Protein AF-A0A5C7G3J4-F1 (afdb_monomer_lite)

Secondary structure (DSSP, 8-state):
-HHHHT--GGGTTHHHHHHHHHHTTTS-HHHHHHHHHHHHIIIIIHHHHHHHHHHHHHHHHGGG-TTSSSTTTTHHHHHHHHHHHHHHHHHHHHHHHHHHHHS---TTS-TTSTTTS-HHHHHHHHHHHHHHHHHHHHHHHHHHTTBHHHHHHHHHHHHHHHHHHHHTT--HHHHHHHHHHHHHHGGGGGG--B---TTTSPPPHHHHHHHHHHHHHHHHHHHHHHHTS-------

Foldseek 3Di:
DVLVVVPPVPSPPVVLVVQCVVCVVPDDPVVSVVVVVVCCCVVPVVVLLVVLCVVLVVVVVCVVVVDDDDCPPPVVVSLLCNLLSLLVLLLVLLLVLLLVLLADPPPPDPPPPPVPDDPVQLVVLSVLSNVLSLQSLLLSVVSNVLALVSLVSSLVSLVSNLVSCCSNPCVVVSNVSSVSSSVSSVSCSVSRPDHDDSPVDDDDPVSVVVSCVSNVVSVVSSCVNVVPPPPPPDDD

Radius of gyration: 20.74 Å; chains: 1; bounding box: 48×45×58 Å

pLDDT: mean 71.91, std 14.23, range [41.34, 93.5]

Organism: NCBI:txid2603288

Structure (mmCIF, N/CA/C/O backbone):
data_AF-A0A5C7G3J4-F1
#
_entry.id   AF-A0A5C7G3J4-F1
#
loop_
_atom_site.group_PDB
_atom_site.id
_atom_site.type_symbol
_atom_site.label_atom_id
_atom_site.label_alt_id
_atom_site.label_comp_id
_atom_site.label_asym_id
_atom_site.label_entity_id
_atom_site.label_seq_id
_atom_site.pdbx_PDB_ins_code
_atom_site.Cartn_x
_atom_site.Cartn_y
_atom_site.Cartn_z
_atom_site.occupancy
_atom_site.B_iso_or_equiv
_atom_site.auth_seq_id
_atom_site.auth_comp_id
_atom_site.auth_asym_id
_atom_site.auth_atom_id
_atom_site.pdbx_PDB_model_num
ATOM 1 N N . MET A 1 1 ? 10.540 -29.511 2.631 1.00 48.31 1 MET A N 1
ATOM 2 C CA . MET A 1 1 ? 10.970 -30.035 3.951 1.00 48.31 1 MET A CA 1
ATOM 3 C C . MET A 1 1 ? 12.124 -29.236 4.564 1.00 48.31 1 MET A C 1
ATOM 5 O O . MET A 1 1 ? 12.037 -28.925 5.742 1.00 48.31 1 MET A O 1
ATOM 9 N N . VAL A 1 2 ? 13.136 -28.798 3.798 1.00 55.59 2 VAL A N 1
ATOM 10 C CA . VAL A 1 2 ? 14.273 -27.999 4.323 1.00 55.59 2 VAL A CA 1
ATOM 11 C C . VAL A 1 2 ? 13.852 -26.669 4.982 1.00 55.59 2 VAL A C 1
ATOM 13 O O . VAL A 1 2 ? 14.356 -26.329 6.045 1.00 55.59 2 VAL A O 1
ATOM 16 N N . ALA A 1 3 ? 12.860 -25.959 4.430 1.00 51.38 3 ALA A N 1
ATOM 17 C CA . ALA A 1 3 ? 12.348 -24.707 5.011 1.00 51.38 3 ALA A CA 1
ATOM 18 C C . ALA A 1 3 ? 11.589 -24.875 6.349 1.00 51.38 3 ALA A C 1
ATOM 20 O O . ALA A 1 3 ? 11.463 -23.914 7.098 1.00 51.38 3 ALA A O 1
ATOM 21 N N . LEU A 1 4 ? 11.084 -26.078 6.657 1.00 56.38 4 LEU A N 1
ATOM 22 C CA . LEU A 1 4 ? 10.440 -26.379 7.946 1.00 56.38 4 LEU A CA 1
ATOM 23 C C . LEU A 1 4 ? 11.480 -26.717 9.022 1.00 56.38 4 LEU A C 1
ATOM 25 O O . LEU A 1 4 ? 11.274 -26.418 10.193 1.00 56.38 4 LEU A O 1
ATOM 29 N N . LEU A 1 5 ? 12.612 -27.302 8.618 1.00 60.19 5 LEU A N 1
ATOM 30 C CA . LEU A 1 5 ? 13.722 -27.634 9.513 1.00 60.19 5 LEU A CA 1
ATOM 31 C C . LEU A 1 5 ? 14.496 -26.388 9.966 1.00 60.19 5 LEU A C 1
ATOM 33 O O . LEU A 1 5 ? 14.950 -26.340 11.106 1.00 60.19 5 LEU A O 1
ATOM 37 N N . SER A 1 6 ? 14.600 -25.354 9.122 1.00 55.50 6 SER A N 1
ATOM 38 C CA . SER A 1 6 ? 15.366 -24.139 9.434 1.00 55.50 6 SER A CA 1
ATOM 39 C C . SER A 1 6 ? 14.681 -23.170 10.408 1.00 55.50 6 SER A C 1
ATOM 41 O O . SER A 1 6 ? 15.302 -22.183 10.790 1.00 55.50 6 SER A O 1
ATOM 43 N N . HIS A 1 7 ? 13.424 -23.417 10.808 1.00 49.97 7 HIS A N 1
ATOM 44 C CA . HIS A 1 7 ? 12.634 -22.555 11.709 1.00 49.97 7 HIS A CA 1
ATOM 45 C C . HIS A 1 7 ? 12.566 -21.069 11.303 1.00 49.97 7 HIS A C 1
ATOM 47 O O . HIS A 1 7 ? 12.153 -20.220 12.093 1.00 49.97 7 HIS A O 1
ATOM 53 N N . VAL A 1 8 ? 12.915 -20.735 10.058 1.00 53.22 8 VAL A N 1
ATOM 54 C CA . VAL A 1 8 ? 12.798 -19.368 9.555 1.00 53.22 8 VAL A CA 1
ATOM 55 C C . VAL A 1 8 ? 11.311 -19.091 9.319 1.00 53.22 8 VAL A C 1
ATOM 57 O O . VAL A 1 8 ? 10.694 -19.778 8.495 1.00 53.22 8 VAL A O 1
ATOM 60 N N . PRO A 1 9 ? 10.699 -18.119 10.021 1.00 45.59 9 PRO A N 1
ATOM 61 C CA . PRO A 1 9 ? 9.274 -17.848 9.888 1.00 45.59 9 PRO A CA 1
ATOM 62 C C . PRO A 1 9 ? 8.937 -17.512 8.428 1.00 45.59 9 PRO A C 1
ATOM 64 O O . PRO A 1 9 ? 9.489 -16.585 7.837 1.00 45.59 9 PRO A O 1
ATOM 67 N N . GLY A 1 10 ? 8.052 -18.317 7.830 1.00 56.50 10 GLY A N 1
ATOM 68 C CA . GLY A 1 10 ? 7.608 -18.176 6.439 1.00 56.50 10 GLY A CA 1
ATOM 69 C C . GLY A 1 10 ? 8.522 -18.795 5.375 1.00 56.50 10 GLY A C 1
ATOM 70 O O . GLY A 1 10 ? 8.235 -18.626 4.194 1.00 56.50 10 GLY A O 1
ATOM 71 N N . GLY A 1 11 ? 9.604 -19.492 5.749 1.00 57.50 11 GLY A N 1
ATOM 72 C CA . GLY A 1 11 ? 10.547 -20.089 4.789 1.00 57.50 11 GLY A CA 1
ATOM 73 C C . GLY A 1 11 ? 11.315 -19.064 3.941 1.00 57.50 11 GLY A C 1
ATOM 74 O O . GLY A 1 11 ? 11.916 -19.433 2.928 1.00 57.50 11 GLY A O 1
ATOM 75 N N . LEU A 1 12 ? 11.280 -17.789 4.351 1.00 55.47 12 LEU A N 1
ATOM 76 C CA . LEU A 1 12 ? 11.890 -16.657 3.657 1.00 55.47 12 LEU A CA 1
ATOM 77 C C . LEU A 1 12 ? 13.391 -16.905 3.466 1.00 55.47 12 LEU A C 1
ATOM 79 O O . LEU A 1 12 ? 14.094 -17.270 4.407 1.00 55.47 12 LEU A O 1
ATOM 83 N N . GLY A 1 13 ? 13.881 -16.748 2.238 1.00 63.38 13 GLY A N 1
ATOM 84 C CA . GLY A 1 13 ? 15.292 -16.941 1.902 1.00 63.38 13 GLY A CA 1
ATOM 85 C C . GLY A 1 13 ? 15.688 -18.394 1.638 1.00 63.38 13 GLY A C 1
ATOM 86 O O . GLY A 1 13 ? 16.313 -18.655 0.617 1.00 63.38 13 GLY A O 1
ATOM 87 N N . VAL A 1 14 ? 15.299 -19.362 2.475 1.00 72.94 14 VAL A N 1
ATOM 88 C CA . VAL A 1 14 ? 15.675 -20.778 2.253 1.00 72.94 14 VAL A CA 1
ATOM 89 C C . VAL A 1 14 ? 14.924 -21.375 1.065 1.00 72.94 14 VAL A C 1
ATOM 91 O O . VAL A 1 14 ? 15.537 -21.997 0.201 1.00 72.94 14 VAL A O 1
ATOM 94 N N . PHE A 1 15 ? 13.607 -21.168 0.992 1.00 77.00 15 PHE A N 1
ATOM 95 C CA . PHE A 1 15 ? 12.819 -21.630 -0.151 1.00 77.00 15 PHE A CA 1
ATOM 96 C C . PHE A 1 15 ? 13.257 -20.930 -1.442 1.00 77.00 15 PHE A C 1
ATOM 98 O O . PHE A 1 15 ? 13.549 -21.599 -2.430 1.00 77.00 15 PHE A O 1
ATOM 105 N N . ASP A 1 16 ? 13.369 -19.599 -1.398 1.00 78.44 16 ASP A N 1
ATOM 106 C CA . ASP A 1 16 ? 13.722 -18.786 -2.566 1.00 78.44 16 ASP A CA 1
ATOM 107 C C . ASP A 1 16 ? 15.098 -19.171 -3.119 1.00 78.44 16 ASP A C 1
ATOM 109 O O . ASP A 1 16 ? 15.247 -19.330 -4.325 1.00 78.44 16 ASP A O 1
ATOM 113 N N . SER A 1 17 ? 16.087 -19.388 -2.243 1.00 77.38 17 SER A N 1
ATOM 114 C CA . SER A 1 17 ? 17.446 -19.754 -2.659 1.00 77.38 17 SER A CA 1
ATOM 115 C C . SER A 1 17 ? 17.507 -21.151 -3.264 1.00 77.38 17 SER A C 1
ATOM 117 O O . SER A 1 17 ? 18.200 -21.346 -4.255 1.00 77.38 17 SER A O 1
ATOM 119 N N . ILE A 1 18 ? 16.775 -22.123 -2.706 1.00 82.94 18 ILE A N 1
ATOM 120 C CA . ILE A 1 18 ? 16.738 -23.492 -3.243 1.00 82.94 18 ILE A CA 1
ATOM 121 C C . ILE A 1 18 ? 16.065 -23.504 -4.614 1.00 82.94 18 ILE A C 1
ATOM 123 O O . ILE A 1 18 ? 16.596 -24.096 -5.549 1.00 82.94 18 ILE A O 1
ATOM 127 N N . VAL A 1 19 ? 14.918 -22.835 -4.751 1.00 81.44 19 VAL A N 1
ATOM 128 C CA . VAL A 1 19 ? 14.224 -22.731 -6.039 1.00 81.44 19 VAL A CA 1
ATOM 129 C C . VAL A 1 19 ? 15.099 -21.988 -7.045 1.00 81.44 19 VAL A C 1
ATOM 131 O O . VAL A 1 19 ? 15.243 -22.455 -8.170 1.00 81.44 19 VAL A O 1
ATOM 134 N N . ALA A 1 20 ? 15.755 -20.897 -6.643 1.00 84.25 20 ALA A N 1
ATOM 135 C CA . ALA A 1 20 ? 16.670 -20.177 -7.517 1.00 84.25 20 ALA A CA 1
ATOM 136 C C . ALA A 1 20 ? 17.856 -21.042 -7.961 1.00 84.25 20 ALA A C 1
ATOM 138 O O . ALA A 1 20 ? 18.158 -21.066 -9.145 1.00 84.25 20 ALA A O 1
ATOM 139 N N . LEU A 1 21 ? 18.479 -21.803 -7.058 1.00 85.56 21 LEU A N 1
ATOM 140 C CA . LEU A 1 21 ? 19.573 -22.727 -7.383 1.00 85.56 21 LEU A CA 1
ATOM 141 C C . LEU A 1 21 ? 19.141 -23.848 -8.333 1.00 85.56 21 LEU A C 1
ATOM 143 O O . LEU A 1 21 ? 19.880 -24.189 -9.251 1.00 85.56 21 LEU A O 1
ATOM 147 N N . LEU A 1 22 ? 17.950 -24.415 -8.129 1.00 86.75 22 LEU A N 1
ATOM 148 C CA . LEU A 1 22 ? 17.429 -25.499 -8.966 1.00 86.75 22 LEU A CA 1
ATOM 149 C C . LEU A 1 22 ? 17.020 -25.019 -10.362 1.00 86.75 22 LEU A C 1
ATOM 151 O O . LEU A 1 22 ? 17.160 -25.767 -11.328 1.00 86.75 22 LEU A O 1
ATOM 155 N N . LEU A 1 23 ? 16.506 -23.791 -10.469 1.00 85.75 23 LEU A N 1
ATOM 156 C CA . LEU A 1 23 ? 16.042 -23.210 -11.730 1.00 85.75 23 LEU A CA 1
ATOM 157 C C . LEU A 1 23 ? 17.134 -22.416 -12.461 1.00 85.75 23 LEU A C 1
ATOM 159 O O . LEU A 1 23 ? 17.000 -22.212 -13.664 1.00 85.75 23 LEU A O 1
ATOM 163 N N . ALA A 1 24 ? 18.220 -22.024 -11.787 1.00 86.38 24 ALA A N 1
ATOM 164 C CA . ALA A 1 24 ? 19.352 -21.300 -12.375 1.00 86.38 24 ALA A CA 1
ATOM 165 C C . ALA A 1 24 ? 19.942 -21.934 -13.652 1.00 86.38 24 ALA A C 1
ATOM 167 O O . ALA A 1 24 ? 20.346 -21.174 -14.530 1.00 86.38 24 ALA A O 1
ATOM 168 N N . PRO A 1 25 ? 19.985 -23.275 -13.822 1.00 89.06 25 PRO A N 1
ATOM 169 C CA . PRO A 1 25 ? 20.460 -23.881 -15.068 1.00 89.06 25 PRO A CA 1
ATOM 170 C C . PRO A 1 25 ? 19.505 -23.694 -16.257 1.00 89.06 25 PRO A C 1
ATOM 172 O O . PRO A 1 25 ? 19.925 -23.829 -17.402 1.00 89.06 25 PRO A O 1
ATOM 175 N N . TRP A 1 26 ? 18.223 -23.429 -15.997 1.00 87.00 26 TRP A N 1
ATOM 176 C CA . TRP A 1 26 ? 17.147 -23.477 -16.994 1.00 87.00 26 TRP A CA 1
ATOM 177 C C . TRP A 1 26 ? 16.571 -22.097 -17.313 1.00 87.00 26 TRP A C 1
ATOM 179 O O . TRP A 1 26 ? 16.027 -21.885 -18.394 1.00 87.00 26 TRP A O 1
ATOM 189 N N . LEU A 1 27 ? 16.651 -21.169 -16.361 1.00 86.56 27 LEU A N 1
ATOM 190 C CA . LEU A 1 27 ? 15.992 -19.871 -16.409 1.00 86.56 27 LEU A CA 1
ATOM 191 C C . LEU A 1 27 ? 16.970 -18.766 -16.025 1.00 86.56 27 LEU A C 1
ATOM 193 O O . LEU A 1 27 ? 17.850 -18.935 -15.181 1.00 86.56 27 LEU A O 1
ATOM 197 N N . ARG A 1 28 ? 16.776 -17.592 -16.625 1.00 86.50 28 ARG A N 1
ATOM 198 C CA . ARG A 1 28 ? 17.538 -16.395 -16.267 1.00 86.50 28 ARG A CA 1
ATOM 199 C C . ARG A 1 28 ? 17.096 -15.866 -14.899 1.00 86.50 28 ARG A C 1
ATOM 201 O O . ARG A 1 28 ? 15.943 -16.036 -14.501 1.00 86.50 28 ARG A O 1
ATOM 208 N N . ALA A 1 29 ? 17.996 -15.178 -14.194 1.00 78.06 29 ALA A N 1
ATOM 209 C CA . ALA A 1 29 ? 17.744 -14.676 -12.840 1.00 78.06 29 ALA A CA 1
ATOM 210 C C . ALA A 1 29 ? 16.497 -13.774 -12.741 1.00 78.06 29 ALA A C 1
ATOM 212 O O . ALA A 1 29 ? 15.742 -13.874 -11.776 1.00 78.06 29 ALA A O 1
ATOM 213 N N . ASP A 1 30 ? 16.234 -12.949 -13.757 1.00 73.19 30 ASP A N 1
ATOM 214 C CA . ASP A 1 30 ? 15.043 -12.100 -13.848 1.00 73.19 30 ASP A CA 1
ATOM 215 C C . ASP A 1 30 ? 13.740 -12.916 -13.876 1.00 73.19 30 ASP A C 1
ATOM 217 O O . ASP A 1 30 ? 12.786 -12.599 -13.162 1.00 73.19 30 ASP A O 1
ATOM 221 N N . GLN A 1 31 ? 13.722 -14.021 -14.625 1.00 78.75 31 GLN A N 1
ATOM 222 C CA . GLN A 1 31 ? 12.561 -14.907 -14.744 1.00 78.75 31 GLN A CA 1
ATOM 223 C C . GLN A 1 31 ? 12.299 -15.678 -13.446 1.00 78.75 31 GLN A C 1
ATOM 225 O O . GLN A 1 31 ? 11.149 -15.853 -13.045 1.00 78.75 31 GLN A O 1
ATOM 230 N N . ILE A 1 32 ? 13.363 -16.096 -12.760 1.00 81.31 32 ILE A N 1
ATOM 231 C CA . ILE A 1 32 ? 13.278 -16.792 -11.471 1.00 81.31 32 ILE A CA 1
ATOM 232 C C . ILE A 1 32 ? 12.694 -15.864 -10.401 1.00 81.31 32 ILE A C 1
ATOM 234 O O . ILE A 1 32 ? 11.774 -16.256 -9.681 1.00 81.31 32 ILE A O 1
ATOM 238 N N . VAL A 1 33 ? 13.186 -14.623 -10.311 1.00 75.50 33 VAL A N 1
ATOM 239 C CA . VAL A 1 33 ? 12.674 -13.630 -9.353 1.00 75.50 33 VAL A CA 1
ATOM 240 C C . VAL A 1 33 ? 11.206 -13.311 -9.637 1.00 75.50 33 VAL A C 1
ATOM 242 O O . VAL A 1 33 ? 10.394 -13.316 -8.710 1.00 75.50 33 VAL A O 1
ATOM 245 N N . ALA A 1 34 ? 10.836 -13.107 -10.905 1.00 74.00 34 ALA A N 1
ATOM 246 C CA . ALA A 1 34 ? 9.448 -12.867 -11.294 1.00 74.00 34 ALA A CA 1
ATOM 247 C C . ALA A 1 34 ? 8.527 -14.044 -10.922 1.00 74.00 34 ALA A C 1
ATOM 249 O O . ALA A 1 34 ? 7.458 -13.834 -10.347 1.00 74.00 34 ALA A O 1
ATOM 250 N N . ALA A 1 35 ? 8.954 -15.285 -11.177 1.00 78.38 35 ALA A N 1
ATOM 251 C CA . ALA A 1 35 ? 8.192 -16.483 -10.832 1.00 78.38 35 ALA A CA 1
ATOM 252 C C . ALA A 1 35 ? 8.011 -16.649 -9.313 1.00 78.38 35 ALA A C 1
ATOM 254 O O . ALA A 1 35 ? 6.915 -16.970 -8.852 1.00 78.38 35 ALA A O 1
ATOM 255 N N . LEU A 1 36 ? 9.055 -16.382 -8.521 1.00 78.56 36 LEU A N 1
ATOM 256 C CA . LEU A 1 36 ? 8.989 -16.428 -7.057 1.00 78.56 36 LEU A CA 1
ATOM 257 C C . LEU A 1 36 ? 8.057 -15.353 -6.482 1.00 78.56 36 LEU A C 1
ATOM 259 O O . LEU A 1 36 ? 7.305 -15.624 -5.542 1.00 78.56 36 LEU A O 1
ATOM 263 N N . LEU A 1 37 ? 8.073 -14.145 -7.051 1.00 75.00 37 LEU A N 1
ATOM 264 C CA . LEU A 1 37 ? 7.144 -13.078 -6.677 1.00 75.00 37 LEU A CA 1
ATOM 265 C C . LEU A 1 37 ? 5.699 -13.447 -7.026 1.00 75.00 37 LEU A C 1
ATOM 267 O O . LEU A 1 37 ? 4.820 -13.323 -6.173 1.00 75.00 37 LEU A O 1
ATOM 271 N N . LEU A 1 38 ? 5.455 -13.968 -8.230 1.00 78.38 38 LEU A N 1
ATOM 272 C CA . LEU A 1 38 ? 4.126 -14.411 -8.650 1.00 78.38 38 LEU A CA 1
ATOM 273 C C . LEU A 1 38 ? 3.601 -15.538 -7.754 1.00 78.38 38 LEU A C 1
ATOM 275 O O . LEU A 1 38 ? 2.464 -15.482 -7.288 1.00 78.38 38 LEU A O 1
ATOM 279 N N . TYR A 1 39 ? 4.449 -16.520 -7.439 1.00 78.12 39 TYR A N 1
ATOM 280 C CA . TYR A 1 39 ? 4.130 -17.577 -6.482 1.00 78.12 39 TYR A CA 1
ATOM 281 C C . TYR A 1 39 ? 3.684 -16.995 -5.134 1.00 78.12 39 TYR A C 1
ATOM 283 O O . TYR A 1 39 ? 2.668 -17.419 -4.586 1.00 78.12 39 TYR A O 1
ATOM 291 N N . ARG A 1 40 ? 4.380 -15.972 -4.620 1.00 75.19 40 ARG A N 1
ATOM 292 C CA . ARG A 1 40 ? 4.022 -15.310 -3.354 1.00 75.19 40 ARG A CA 1
ATOM 293 C C . ARG A 1 40 ? 2.694 -14.572 -3.430 1.00 75.19 40 ARG A C 1
ATOM 295 O O . ARG A 1 40 ? 1.910 -14.635 -2.483 1.00 75.19 40 ARG A O 1
ATOM 302 N N . ILE A 1 41 ? 2.418 -13.906 -4.546 1.00 74.44 41 ILE A N 1
ATOM 303 C CA . ILE A 1 41 ? 1.131 -13.245 -4.761 1.00 74.44 41 ILE A CA 1
ATOM 304 C C . ILE A 1 41 ? 0.004 -14.281 -4.700 1.00 74.44 41 ILE A C 1
ATOM 306 O O . ILE A 1 41 ? -0.939 -14.126 -3.924 1.00 74.44 41 ILE A O 1
ATOM 310 N N . VAL A 1 42 ? 0.146 -15.380 -5.441 1.00 75.88 42 VAL A N 1
ATOM 311 C CA . VAL A 1 42 ? -0.902 -16.398 -5.562 1.00 75.88 42 VAL A CA 1
ATOM 312 C C . VAL A 1 42 ? -1.088 -17.206 -4.278 1.00 75.88 42 VAL A C 1
ATOM 314 O O . VAL A 1 42 ? -2.222 -17.440 -3.874 1.00 75.88 42 VAL A O 1
ATOM 317 N N . TYR A 1 43 ? -0.009 -17.616 -3.610 1.00 71.44 43 TYR A N 1
ATOM 318 C CA . TYR A 1 43 ? -0.091 -18.512 -2.450 1.00 71.44 43 TYR A CA 1
ATOM 319 C C . TYR A 1 43 ? -0.173 -17.801 -1.098 1.00 71.44 43 TYR A C 1
ATOM 321 O O . TYR A 1 43 ? -0.645 -18.402 -0.136 1.00 71.44 43 TYR A O 1
ATOM 329 N N . TYR A 1 44 ? 0.264 -16.543 -0.994 1.00 66.50 44 TYR A N 1
ATOM 330 C CA . TYR A 1 44 ? 0.248 -15.812 0.276 1.00 66.50 44 TYR A CA 1
ATOM 331 C C . TYR A 1 44 ? -0.703 -14.619 0.236 1.00 66.50 44 TYR A C 1
ATOM 333 O O . TYR A 1 44 ? -1.546 -14.504 1.123 1.00 66.50 44 TYR A O 1
ATOM 341 N N . LEU A 1 45 ? -0.623 -13.745 -0.776 1.00 70.19 45 LEU A N 1
ATOM 342 C CA . LEU A 1 45 ? -1.473 -12.546 -0.812 1.00 70.19 45 LEU A CA 1
ATOM 343 C C . LEU A 1 45 ? -2.941 -12.861 -1.117 1.00 70.19 45 LEU A C 1
ATOM 345 O O . LEU A 1 45 ? -3.817 -12.319 -0.439 1.00 70.19 45 LEU A O 1
ATOM 349 N N . ILE A 1 46 ? -3.235 -13.727 -2.093 1.00 73.50 46 ILE A N 1
ATOM 350 C CA . ILE A 1 46 ? -4.628 -14.067 -2.434 1.00 73.50 46 ILE A CA 1
ATOM 351 C C . ILE A 1 46 ? -5.343 -14.747 -1.250 1.00 73.50 46 ILE A C 1
ATOM 353 O O . ILE A 1 46 ? -6.395 -14.255 -0.841 1.00 73.50 46 ILE A O 1
ATOM 357 N N . PRO A 1 47 ? -4.800 -15.800 -0.606 1.00 71.56 47 PRO A N 1
ATOM 358 C CA . PRO A 1 47 ? -5.485 -16.432 0.519 1.00 71.56 47 PRO A CA 1
ATOM 359 C C . PRO A 1 47 ? -5.614 -15.500 1.726 1.00 71.56 47 PRO A C 1
ATOM 361 O O . PRO A 1 47 ? -6.645 -15.502 2.396 1.00 71.56 47 PRO A O 1
ATOM 364 N N . LEU A 1 48 ? -4.605 -14.659 1.985 1.00 70.75 48 LEU A N 1
ATOM 365 C CA . LEU A 1 48 ? -4.645 -13.691 3.082 1.00 70.75 48 LEU A CA 1
ATOM 366 C C . LEU A 1 48 ? -5.703 -12.603 2.848 1.00 70.75 48 LEU A C 1
ATOM 368 O O . LEU A 1 48 ? -6.420 -12.234 3.778 1.00 70.75 48 LEU A O 1
ATOM 372 N N . SER A 1 49 ? -5.824 -12.100 1.618 1.00 70.00 49 SER A N 1
ATOM 373 C CA . SER A 1 49 ? -6.859 -11.126 1.258 1.00 70.00 49 SER A CA 1
ATOM 374 C C . SER A 1 49 ? -8.259 -11.742 1.320 1.00 70.00 49 SER A C 1
ATOM 376 O O . SER A 1 49 ? -9.156 -11.130 1.898 1.00 70.00 49 SER A O 1
ATOM 378 N N . LEU A 1 50 ? -8.436 -12.982 0.849 1.00 75.25 50 LEU A N 1
ATOM 379 C CA . LEU A 1 50 ? -9.696 -13.719 0.976 1.00 75.25 50 LEU A CA 1
ATOM 380 C C . LEU A 1 50 ? -10.089 -13.929 2.446 1.00 75.25 50 LEU A C 1
ATOM 382 O O . LEU A 1 50 ? -11.219 -13.636 2.833 1.00 75.25 50 LEU A O 1
ATOM 386 N N . ALA A 1 51 ? -9.151 -14.378 3.283 1.00 74.56 51 ALA A N 1
ATOM 387 C CA . ALA A 1 51 ? -9.383 -14.563 4.712 1.00 74.56 51 ALA A CA 1
ATOM 388 C C . ALA A 1 51 ? -9.796 -13.252 5.397 1.00 74.56 51 ALA A C 1
ATOM 390 O O . ALA A 1 51 ? -10.684 -13.250 6.247 1.00 74.56 51 ALA A O 1
ATOM 391 N N . LEU A 1 52 ? -9.196 -12.126 5.001 1.00 66.62 52 LEU A N 1
ATOM 392 C CA . LEU A 1 52 ? -9.543 -10.811 5.530 1.00 66.62 52 LEU A CA 1
ATOM 393 C C . LEU A 1 52 ? -10.942 -10.356 5.093 1.00 66.62 52 LEU A C 1
ATOM 395 O O . LEU A 1 52 ? -11.697 -9.842 5.918 1.00 66.62 52 LEU A O 1
ATOM 399 N N . LEU A 1 53 ? -11.300 -10.565 3.824 1.00 72.19 53 LEU A N 1
ATOM 400 C CA . LEU A 1 53 ? -12.642 -10.272 3.313 1.00 72.19 53 LEU A CA 1
ATOM 401 C C . LEU A 1 53 ? -13.700 -11.072 4.064 1.00 72.19 53 LEU A C 1
ATOM 403 O O . LEU A 1 53 ? -14.711 -10.509 4.479 1.00 72.19 53 LEU A O 1
ATOM 407 N N . LEU A 1 54 ? -13.448 -12.366 4.276 1.00 75.69 54 LEU A N 1
ATOM 408 C CA . LEU A 1 54 ? -14.336 -13.232 5.042 1.00 75.69 54 LEU A CA 1
ATOM 409 C C . LEU A 1 54 ? -14.428 -12.775 6.498 1.00 75.69 54 LEU A C 1
ATOM 411 O O . LEU A 1 54 ? -15.533 -12.658 7.006 1.00 75.69 54 LEU A O 1
ATOM 415 N N . LEU A 1 55 ? -13.308 -12.441 7.146 1.00 68.00 55 LEU A N 1
ATOM 416 C CA . LEU A 1 55 ? -13.285 -11.985 8.539 1.00 68.00 55 LEU A CA 1
ATOM 417 C C . LEU A 1 55 ? -14.071 -10.680 8.740 1.00 68.00 55 LEU A C 1
ATOM 419 O O . LEU A 1 55 ? -14.866 -10.557 9.668 1.00 68.00 55 LEU A O 1
ATOM 423 N N . VAL A 1 56 ? -13.868 -9.698 7.862 1.00 66.31 56 VAL A N 1
ATOM 424 C CA . VAL A 1 56 ? -14.577 -8.412 7.929 1.00 66.31 56 VAL A CA 1
ATOM 425 C C . VAL A 1 56 ? -16.045 -8.565 7.511 1.00 66.31 56 VAL A C 1
ATOM 427 O O . VAL A 1 56 ? -16.934 -7.950 8.107 1.00 66.31 56 VAL A O 1
ATOM 430 N N . GLY A 1 57 ? -16.326 -9.413 6.520 1.00 70.69 57 GLY A N 1
ATOM 431 C CA . GLY A 1 57 ? -17.682 -9.793 6.121 1.00 70.69 57 GLY A CA 1
ATOM 432 C C . GLY A 1 57 ? -18.448 -10.489 7.249 1.00 70.69 57 GLY A C 1
ATOM 433 O O . GLY A 1 57 ? -19.615 -10.189 7.497 1.00 70.69 57 GLY A O 1
ATOM 434 N N . ASP A 1 58 ? -17.772 -11.356 7.993 1.00 67.50 58 ASP A N 1
ATOM 435 C CA . ASP A 1 58 ? -18.320 -12.042 9.155 1.00 67.50 58 ASP A CA 1
ATOM 436 C C . ASP A 1 58 ? -18.635 -11.056 10.284 1.00 67.50 58 ASP A C 1
ATOM 438 O O . ASP A 1 58 ? -19.752 -11.034 10.806 1.00 67.50 58 ASP A O 1
ATOM 442 N N . GLU A 1 59 ? -17.703 -10.144 10.580 1.00 63.09 59 GLU A N 1
ATOM 443 C CA . GLU A 1 59 ? -17.887 -9.118 11.606 1.00 63.09 59 GLU A CA 1
ATOM 444 C C . GLU A 1 59 ? -19.022 -8.138 11.259 1.00 63.09 59 GLU A C 1
ATOM 446 O O . GLU A 1 59 ? -19.678 -7.591 12.147 1.00 63.09 59 GLU A O 1
ATOM 451 N N . THR A 1 60 ? -19.291 -7.909 9.972 1.00 63.50 60 THR A N 1
ATOM 452 C CA . THR A 1 60 ? -20.399 -7.049 9.526 1.00 63.50 60 THR A CA 1
ATOM 453 C C . THR A 1 60 ? -21.750 -7.762 9.545 1.00 63.50 60 THR A C 1
ATOM 455 O O . THR A 1 60 ? -22.734 -7.142 9.950 1.00 63.50 60 THR A O 1
ATOM 458 N N . ARG A 1 61 ? -21.807 -9.057 9.201 1.00 59.41 61 ARG A N 1
ATOM 459 C CA . ARG A 1 61 ? -23.033 -9.878 9.257 1.00 59.41 61 ARG A CA 1
ATOM 460 C C . ARG A 1 61 ? -23.461 -10.213 10.689 1.00 59.41 61 ARG A C 1
ATOM 462 O O . ARG A 1 61 ? -24.641 -10.102 11.016 1.00 59.41 61 ARG A O 1
ATOM 469 N N . HIS A 1 62 ? -22.517 -10.519 11.579 1.00 53.59 62 HIS A N 1
ATOM 470 C CA . HIS A 1 62 ? -22.800 -10.881 12.975 1.00 53.59 62 HIS A CA 1
ATOM 471 C C . HIS A 1 62 ? -23.180 -9.690 13.877 1.00 53.59 62 HIS A C 1
ATOM 473 O O . HIS A 1 62 ? -23.586 -9.876 15.024 1.00 53.59 62 HIS A O 1
ATOM 479 N N . ARG A 1 63 ? -23.129 -8.450 13.367 1.00 56.69 63 ARG A N 1
ATOM 480 C CA . ARG A 1 63 ? -23.539 -7.237 14.105 1.00 56.69 63 ARG A CA 1
ATOM 481 C C . ARG A 1 63 ? -25.053 -7.107 14.312 1.00 56.69 63 ARG A C 1
ATOM 483 O O . ARG A 1 63 ? -25.454 -6.390 15.227 1.00 56.69 63 ARG A O 1
ATOM 490 N N . GLY A 1 64 ? -25.883 -7.795 13.522 1.00 51.50 64 GLY A N 1
ATOM 491 C CA . GLY A 1 64 ? -27.344 -7.801 13.698 1.00 51.50 64 GLY A CA 1
ATOM 492 C C . GLY A 1 64 ? -27.823 -8.599 14.920 1.00 51.50 64 GLY A C 1
ATOM 493 O O . GLY A 1 64 ? -28.877 -8.306 15.475 1.00 51.50 64 GLY A O 1
ATOM 494 N N . ALA A 1 65 ? -27.024 -9.558 15.397 1.00 51.12 65 ALA A N 1
ATOM 495 C CA . ALA A 1 65 ? -27.364 -10.458 16.499 1.00 51.12 65 ALA A CA 1
ATOM 496 C C . ALA A 1 65 ? -26.517 -10.152 17.744 1.00 51.12 65 ALA A C 1
ATOM 498 O O . ALA A 1 65 ? -25.764 -10.990 18.231 1.00 51.12 65 ALA A O 1
ATOM 499 N N . ARG A 1 66 ? -26.627 -8.927 18.267 1.00 49.38 66 ARG A N 1
ATOM 500 C CA . ARG A 1 66 ? -25.784 -8.364 19.339 1.00 49.38 66 ARG A CA 1
ATOM 501 C C . ARG A 1 66 ? -25.674 -9.185 20.643 1.00 49.38 66 ARG A C 1
ATOM 503 O O . ARG A 1 66 ? -24.981 -8.720 21.538 1.00 49.38 66 ARG A O 1
ATOM 510 N N . LEU A 1 67 ? -26.354 -10.324 20.838 1.00 51.03 67 LEU A N 1
ATOM 511 C CA . LEU A 1 67 ? -26.710 -10.707 22.209 1.00 51.03 67 LEU A CA 1
ATOM 512 C C . LEU A 1 67 ? -26.835 -12.165 22.654 1.00 51.03 67 LEU A C 1
ATOM 514 O O . LEU A 1 67 ? -27.104 -12.321 23.840 1.00 51.03 67 LEU A O 1
ATOM 518 N N . ARG A 1 68 ? -26.655 -13.239 21.877 1.00 46.12 68 ARG A N 1
ATOM 519 C CA . ARG A 1 68 ? -26.904 -14.577 22.474 1.00 46.12 68 ARG A CA 1
ATOM 520 C C . ARG A 1 68 ? -25.770 -15.590 22.320 1.00 46.12 68 ARG A C 1
ATOM 522 O O . ARG A 1 68 ? -25.808 -16.513 21.525 1.00 46.12 68 ARG A O 1
ATOM 529 N N . GLN A 1 69 ? -24.795 -15.410 23.213 1.00 49.06 69 GLN A N 1
ATOM 530 C CA . GLN A 1 69 ? -24.210 -16.475 24.046 1.00 49.06 69 GLN A CA 1
ATOM 531 C C . GLN A 1 69 ? -23.048 -17.336 23.526 1.00 49.06 69 GLN A C 1
ATOM 533 O O . GLN A 1 69 ? -22.431 -17.984 24.362 1.00 49.06 69 GLN A O 1
ATOM 538 N N . LEU A 1 70 ? -22.642 -17.303 22.251 1.00 47.25 70 LEU A N 1
ATOM 539 C CA . LEU A 1 70 ? -21.594 -18.240 21.775 1.00 47.25 70 LEU A CA 1
ATOM 540 C C . LEU A 1 70 ? -20.287 -17.609 21.248 1.00 47.25 70 LEU A C 1
ATOM 542 O O . LEU A 1 70 ? -19.292 -18.305 21.079 1.00 47.25 70 LEU A O 1
ATOM 546 N N . GLY A 1 71 ? -20.223 -16.288 21.053 1.00 46.12 71 GLY A N 1
ATOM 547 C CA . GLY A 1 71 ? -19.062 -15.621 20.430 1.00 46.12 71 GLY A CA 1
ATOM 548 C C . GLY A 1 71 ? -17.871 -15.281 21.346 1.00 46.12 71 GLY A C 1
ATOM 549 O O . GLY A 1 71 ? -16.943 -14.602 20.903 1.00 46.12 71 GLY A O 1
ATOM 550 N N . GLN A 1 72 ? -17.881 -15.682 22.623 1.00 48.97 72 GLN A N 1
ATOM 551 C CA . GLN A 1 72 ? -16.959 -15.129 23.630 1.00 48.97 72 GLN A CA 1
ATOM 552 C C . GLN A 1 72 ? -15.522 -15.682 23.606 1.00 48.97 72 GLN A C 1
ATOM 554 O O . GLN A 1 72 ? -14.665 -15.081 24.245 1.00 48.97 72 GLN A O 1
ATOM 559 N N . SER A 1 73 ? -15.207 -16.733 22.839 1.00 48.22 73 SER A N 1
ATOM 560 C CA . SER A 1 73 ? -13.824 -17.254 22.781 1.00 48.22 73 SER A CA 1
ATOM 561 C C . SER A 1 73 ? -13.020 -16.774 21.557 1.00 48.22 73 SER A C 1
ATOM 563 O O . SER A 1 73 ? -11.820 -16.524 21.659 1.00 48.22 73 SER A O 1
ATOM 565 N N . LEU A 1 74 ? -13.674 -16.534 20.412 1.00 48.66 74 LEU A N 1
ATOM 566 C CA . LEU A 1 74 ? -12.989 -16.169 19.157 1.00 48.66 74 LEU A CA 1
ATOM 5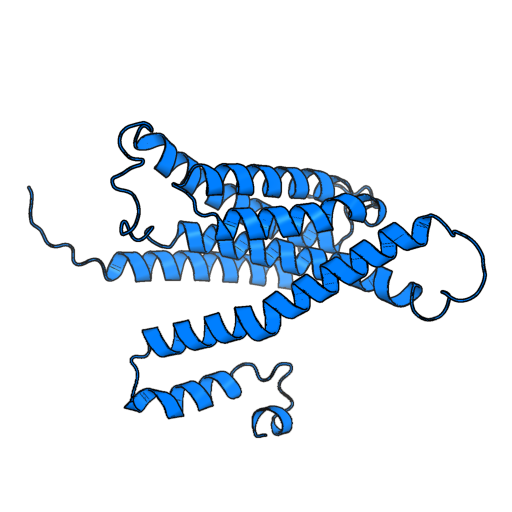67 C C . LEU A 1 74 ? -13.017 -14.658 18.842 1.00 48.66 74 LEU A C 1
ATOM 569 O O . LEU A 1 74 ? -12.062 -14.130 18.274 1.00 48.66 74 LEU A O 1
ATOM 573 N N . GLY A 1 75 ? -14.051 -13.921 19.268 1.00 47.25 75 GLY A N 1
ATOM 574 C CA . GLY A 1 75 ? -14.216 -12.498 18.923 1.00 47.25 75 GLY A CA 1
ATOM 575 C C . GLY A 1 75 ? -13.227 -11.533 19.596 1.00 47.25 75 GLY A C 1
ATOM 576 O O . GLY A 1 75 ? -12.963 -10.454 19.070 1.00 47.25 75 GLY A O 1
ATOM 577 N N . GLN A 1 76 ? -12.635 -11.900 20.738 1.00 48.16 76 GLN A N 1
ATOM 578 C CA . GLN A 1 76 ? -11.748 -10.997 21.491 1.00 48.16 76 GLN A CA 1
ATOM 579 C C . GLN A 1 76 ? -10.318 -10.929 20.921 1.00 48.16 76 GLN A C 1
ATOM 581 O O . GLN A 1 76 ? -9.653 -9.896 21.038 1.00 48.16 76 GLN A O 1
ATOM 586 N N . HIS A 1 77 ? -9.852 -11.990 20.252 1.00 46.78 77 HIS A N 1
ATOM 587 C CA . HIS A 1 77 ? -8.518 -12.031 19.642 1.00 46.78 77 HIS A CA 1
ATOM 588 C C . HIS A 1 77 ? -8.491 -11.342 18.265 1.00 46.78 77 HIS A C 1
ATOM 590 O O . HIS A 1 77 ? -7.562 -10.585 17.966 1.00 46.78 77 HIS A O 1
ATOM 596 N N . SER A 1 78 ? -9.544 -11.511 17.460 1.00 50.00 78 SER A N 1
ATOM 597 C CA . SER A 1 78 ? -9.627 -10.985 16.087 1.00 50.00 78 SER A CA 1
ATOM 598 C C . SER A 1 78 ? -9.654 -9.449 16.015 1.00 50.00 78 SER A C 1
ATOM 600 O O . SER A 1 78 ? -8.960 -8.851 15.189 1.00 50.00 78 SER A O 1
ATOM 602 N N . VAL A 1 79 ? -10.322 -8.775 16.962 1.00 58.69 79 VAL A N 1
ATOM 603 C CA . VAL A 1 79 ? -10.367 -7.295 17.050 1.00 58.69 79 VAL A CA 1
ATOM 604 C C . VAL A 1 79 ? -8.995 -6.690 17.410 1.00 58.69 79 VAL A C 1
ATOM 606 O O . VAL A 1 79 ? -8.726 -5.500 17.189 1.00 58.69 79 VAL A O 1
ATOM 609 N N . ARG A 1 80 ? -8.066 -7.492 17.951 1.00 64.12 80 ARG A N 1
ATOM 610 C CA . ARG A 1 80 ? -6.695 -7.048 18.249 1.00 64.12 80 ARG A CA 1
ATOM 611 C C . ARG A 1 80 ? -5.807 -7.025 17.008 1.00 64.12 80 ARG A C 1
ATOM 613 O O . ARG A 1 80 ? -4.991 -6.108 16.881 1.00 64.12 80 ARG A O 1
ATOM 620 N N . LEU A 1 81 ? -5.991 -7.990 16.106 1.00 71.56 81 LEU A N 1
ATOM 621 C CA . LEU A 1 81 ? -5.148 -8.194 14.926 1.00 71.56 81 LEU A CA 1
ATOM 622 C C . LEU A 1 81 ? -5.601 -7.383 13.708 1.00 71.56 81 LEU A C 1
ATOM 624 O O . LEU A 1 81 ? -4.742 -6.943 12.945 1.00 71.56 81 LEU A O 1
ATOM 628 N N . ALA A 1 82 ? -6.901 -7.104 13.561 1.00 77.38 82 ALA A N 1
ATOM 629 C CA . ALA A 1 82 ? -7.436 -6.415 12.384 1.00 77.38 82 ALA A CA 1
ATOM 630 C C . ALA A 1 82 ? -6.704 -5.094 12.034 1.00 77.38 82 ALA A C 1
ATOM 632 O O . ALA A 1 82 ? -6.257 -4.963 10.898 1.00 77.38 82 ALA A O 1
ATOM 633 N N . PRO A 1 83 ? -6.431 -4.151 12.964 1.00 80.75 83 PRO A N 1
ATOM 634 C CA . PRO A 1 83 ? -5.715 -2.915 12.618 1.00 80.75 83 PRO A CA 1
ATOM 635 C C . PRO A 1 83 ? -4.251 -3.125 12.207 1.00 80.75 83 PRO A C 1
ATOM 637 O O . PRO A 1 83 ? -3.721 -2.341 11.423 1.00 80.75 83 PRO A O 1
ATOM 640 N N . ARG A 1 84 ? -3.586 -4.176 12.715 1.00 81.69 84 ARG A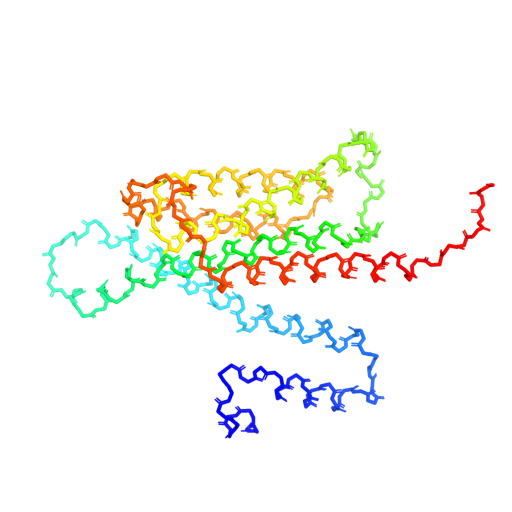 N 1
ATOM 641 C CA . ARG A 1 84 ? -2.215 -4.526 12.300 1.00 81.69 84 ARG A CA 1
ATOM 642 C C . ARG A 1 84 ? -2.205 -5.097 10.889 1.00 81.69 84 ARG A C 1
ATOM 644 O O . ARG A 1 84 ? -1.346 -4.734 10.096 1.00 81.69 84 ARG A O 1
ATOM 651 N N . ILE A 1 85 ? -3.179 -5.946 10.580 1.00 81.81 85 ILE A N 1
ATOM 652 C CA . ILE A 1 85 ? -3.342 -6.528 9.249 1.00 81.81 85 ILE A CA 1
ATOM 653 C C . ILE A 1 85 ? -3.688 -5.425 8.240 1.00 81.81 85 ILE A C 1
ATOM 655 O O . ILE A 1 85 ? -3.011 -5.296 7.228 1.00 81.81 85 ILE A O 1
ATOM 659 N N . LEU A 1 86 ? -4.654 -4.554 8.552 1.00 84.81 86 LEU A N 1
ATOM 660 C CA . LEU A 1 86 ? -5.003 -3.406 7.705 1.00 84.81 86 LEU A CA 1
ATOM 661 C C . LEU A 1 86 ? -3.813 -2.473 7.473 1.00 84.81 86 LEU A C 1
ATOM 663 O O . LEU A 1 86 ? -3.604 -2.014 6.355 1.00 84.81 86 LEU A O 1
ATOM 667 N N . SER A 1 87 ? -3.018 -2.213 8.512 1.00 88.31 87 SER A N 1
ATOM 668 C CA . SER A 1 87 ? -1.778 -1.442 8.406 1.00 88.31 87 SER A CA 1
ATOM 669 C C . SER A 1 87 ? -0.783 -2.092 7.442 1.00 88.31 87 SER A C 1
ATOM 671 O O . SER A 1 87 ? -0.283 -1.413 6.549 1.00 88.31 87 SER A O 1
ATOM 673 N N . LEU A 1 88 ? -0.552 -3.402 7.568 1.00 87.12 88 LEU A N 1
ATOM 674 C CA . LEU A 1 88 ? 0.338 -4.152 6.683 1.00 87.12 88 LEU A CA 1
ATOM 675 C C . LEU A 1 88 ? -0.126 -4.088 5.222 1.00 87.12 88 LEU A C 1
ATOM 677 O O . LEU A 1 88 ? 0.674 -3.795 4.339 1.00 87.12 88 LEU A O 1
ATOM 681 N N . PHE A 1 89 ? -1.414 -4.312 4.964 1.00 86.75 89 PHE A N 1
ATOM 682 C CA . PHE A 1 89 ? -1.968 -4.220 3.613 1.00 86.75 89 PHE A CA 1
ATOM 683 C C . PHE A 1 89 ? -1.919 -2.799 3.050 1.00 86.75 89 PHE A C 1
ATOM 685 O O . PHE A 1 89 ? -1.603 -2.626 1.879 1.00 86.75 89 PHE A O 1
ATOM 692 N N . THR A 1 90 ? -2.166 -1.782 3.880 1.00 90.25 90 THR A N 1
ATOM 693 C CA . THR A 1 90 ? -2.041 -0.374 3.468 1.00 90.25 90 THR A CA 1
ATOM 694 C C . THR A 1 90 ? -0.596 -0.034 3.109 1.00 90.25 90 THR A C 1
ATOM 696 O O . THR A 1 90 ? -0.351 0.614 2.097 1.00 90.25 90 THR A O 1
ATOM 699 N N . PHE A 1 91 ? 0.371 -0.521 3.892 1.00 89.38 91 PHE A N 1
ATOM 700 C CA . PHE A 1 91 ? 1.790 -0.371 3.579 1.00 89.38 91 PHE A CA 1
ATOM 701 C C . PHE A 1 91 ? 2.137 -1.055 2.255 1.00 89.38 91 PHE A C 1
ATOM 703 O O . PHE A 1 91 ? 2.750 -0.447 1.387 1.00 89.38 91 PHE A O 1
ATOM 710 N N . MET A 1 92 ? 1.694 -2.297 2.068 1.00 86.50 92 MET A N 1
ATOM 711 C CA . MET A 1 92 ? 1.974 -3.066 0.858 1.00 86.50 92 MET A CA 1
ATOM 712 C C . MET A 1 92 ? 1.335 -2.442 -0.391 1.00 86.50 92 MET A C 1
ATOM 714 O O . MET A 1 92 ? 1.973 -2.404 -1.436 1.00 86.50 92 MET A O 1
ATOM 718 N N . ALA A 1 93 ? 0.133 -1.870 -0.270 1.00 87.81 93 ALA A N 1
ATOM 719 C CA . ALA A 1 93 ? -0.489 -1.069 -1.324 1.00 87.81 93 ALA A CA 1
ATOM 720 C C . ALA A 1 93 ? 0.320 0.201 -1.645 1.00 87.81 93 ALA A C 1
ATOM 722 O O . ALA A 1 93 ? 0.482 0.550 -2.811 1.00 87.81 93 ALA A O 1
ATOM 723 N N . GLY A 1 94 ? 0.880 0.862 -0.626 1.00 89.31 94 GLY A N 1
ATOM 724 C CA . GLY A 1 94 ? 1.791 1.993 -0.813 1.00 89.31 94 GLY A CA 1
ATOM 725 C C . GLY A 1 94 ? 3.072 1.614 -1.562 1.00 89.31 94 GLY A C 1
ATOM 726 O O . GLY A 1 94 ? 3.475 2.318 -2.485 1.00 89.31 94 GLY A O 1
ATOM 727 N N . VAL A 1 95 ? 3.679 0.472 -1.215 1.00 86.38 95 VAL A N 1
ATOM 728 C CA . VAL A 1 95 ? 4.843 -0.078 -1.933 1.00 86.38 95 VAL A CA 1
ATOM 729 C C . VAL A 1 95 ? 4.481 -0.403 -3.379 1.00 86.38 95 VAL A C 1
ATOM 731 O O . VAL A 1 95 ? 5.232 -0.052 -4.282 1.00 86.38 95 VAL A O 1
ATOM 734 N N . LEU A 1 96 ? 3.331 -1.040 -3.604 1.00 86.38 96 LEU A N 1
ATOM 735 C CA . LEU A 1 96 ? 2.857 -1.397 -4.938 1.00 86.38 96 LEU A CA 1
ATOM 736 C C . LEU A 1 96 ? 2.719 -0.160 -5.831 1.00 86.38 96 LEU A C 1
ATOM 738 O O . LEU A 1 96 ? 3.237 -0.167 -6.942 1.00 86.38 96 LEU A O 1
ATOM 742 N N . LEU A 1 97 ? 2.113 0.921 -5.330 1.00 85.00 97 LEU A N 1
ATOM 743 C CA . LEU A 1 97 ? 1.987 2.178 -6.075 1.00 85.00 97 LEU A CA 1
ATOM 744 C C . LEU A 1 97 ? 3.339 2.841 -6.373 1.00 85.00 97 LEU A C 1
ATOM 746 O O . LEU A 1 97 ? 3.535 3.370 -7.464 1.00 85.00 97 LEU A O 1
ATOM 750 N N . LEU A 1 98 ? 4.291 2.786 -5.438 1.00 85.00 98 LEU A N 1
ATOM 751 C CA . LEU A 1 98 ? 5.647 3.294 -5.665 1.00 85.00 98 LEU A CA 1
ATOM 752 C C . LEU A 1 98 ? 6.399 2.490 -6.731 1.00 85.00 98 LEU A C 1
ATOM 754 O O . LEU A 1 98 ? 7.003 3.073 -7.627 1.00 85.00 98 LEU A O 1
ATOM 758 N N . VAL A 1 99 ? 6.329 1.159 -6.663 1.00 79.81 99 VAL A N 1
ATOM 759 C CA . VAL A 1 99 ? 6.981 0.261 -7.628 1.00 79.81 99 VAL A CA 1
ATOM 760 C C . VAL A 1 99 ? 6.322 0.357 -9.006 1.00 79.81 99 VAL A C 1
ATOM 762 O O . VAL A 1 99 ? 7.018 0.375 -10.018 1.00 79.81 99 VAL A O 1
ATOM 765 N N . SER A 1 100 ? 4.997 0.487 -9.059 1.00 77.00 100 SER A N 1
ATOM 766 C CA . SER A 1 100 ? 4.252 0.778 -10.289 1.00 77.00 100 SER A CA 1
ATOM 767 C C . SER A 1 100 ? 4.623 2.140 -10.888 1.00 77.00 100 SER A C 1
ATOM 769 O O . SER A 1 100 ? 4.661 2.313 -12.107 1.00 77.00 100 SER A O 1
ATOM 771 N N . GLY A 1 101 ? 4.936 3.118 -10.035 1.00 73.75 101 GLY A N 1
ATOM 772 C CA . GLY A 1 101 ? 5.565 4.367 -10.451 1.00 73.75 101 GLY A CA 1
ATOM 773 C C . GLY A 1 101 ? 6.978 4.141 -11.017 1.00 73.75 101 GLY A C 1
ATOM 774 O O . GLY A 1 101 ? 7.373 4.622 -12.067 1.00 73.75 101 GLY A O 1
ATOM 775 N N . ALA A 1 102 ? 7.793 3.341 -10.349 1.00 68.81 102 ALA A N 1
ATOM 776 C CA . ALA A 1 102 ? 9.177 3.146 -10.771 1.00 68.81 102 ALA A CA 1
ATOM 777 C C . ALA A 1 102 ? 9.334 2.294 -12.047 1.00 68.81 102 ALA A C 1
ATOM 779 O O . ALA A 1 102 ? 10.382 2.347 -12.692 1.00 68.81 102 ALA A O 1
ATOM 780 N N . THR A 1 103 ? 8.328 1.494 -12.404 1.00 63.41 103 THR A N 1
ATOM 781 C CA . THR A 1 103 ? 8.376 0.597 -13.562 1.00 63.41 103 THR A CA 1
ATOM 782 C C . THR A 1 103 ? 7.858 1.307 -14.817 1.00 63.41 103 THR A C 1
ATOM 784 O O . THR A 1 103 ? 6.743 1.834 -14.811 1.00 63.41 103 THR A O 1
ATOM 787 N N . PRO A 1 104 ? 8.639 1.342 -15.918 1.00 56.56 104 PRO A N 1
ATOM 788 C CA . PRO A 1 104 ? 8.148 1.848 -17.191 1.00 56.56 104 PRO A CA 1
ATOM 789 C C . PRO A 1 104 ? 6.937 1.011 -17.586 1.00 56.56 104 PRO A C 1
ATOM 791 O O . PRO A 1 104 ? 7.062 -0.205 -17.753 1.00 56.56 104 PRO A O 1
ATOM 794 N N . ALA A 1 105 ? 5.767 1.643 -17.708 1.00 54.84 105 ALA A N 1
ATOM 795 C CA . ALA A 1 105 ? 4.579 0.975 -18.213 1.00 54.84 105 ALA A CA 1
ATOM 796 C C . ALA A 1 105 ? 4.957 0.373 -19.568 1.00 54.84 105 ALA A C 1
ATOM 798 O O . ALA A 1 105 ? 5.264 1.102 -20.516 1.00 54.84 105 ALA A O 1
ATOM 799 N N . ALA A 1 106 ? 5.045 -0.956 -19.645 1.00 47.09 106 ALA A N 1
ATOM 800 C CA . ALA A 1 106 ? 5.355 -1.624 -20.891 1.00 47.09 106 ALA A CA 1
ATOM 801 C C . ALA A 1 106 ? 4.255 -1.212 -21.869 1.00 47.09 106 ALA A C 1
ATOM 803 O O . ALA A 1 106 ? 3.104 -1.614 -21.712 1.00 47.09 106 ALA A O 1
ATOM 804 N N . HIS A 1 107 ? 4.612 -0.392 -22.861 1.00 47.56 107 HIS A N 1
ATOM 805 C CA . HIS A 1 107 ? 3.736 0.228 -23.864 1.00 47.56 107 HIS A CA 1
ATOM 806 C C . HIS A 1 107 ? 3.034 -0.803 -24.781 1.00 47.56 107 HIS A C 1
ATOM 808 O O . HIS A 1 107 ? 2.641 -0.510 -25.906 1.00 47.56 107 HIS A O 1
ATOM 814 N N . ARG A 1 108 ? 2.895 -2.060 -24.344 1.00 43.75 108 ARG A N 1
ATOM 815 C CA . ARG A 1 108 ? 2.491 -3.197 -25.166 1.00 43.75 108 ARG A CA 1
ATOM 816 C C . ARG A 1 108 ? 0.986 -3.420 -25.235 1.00 43.75 108 ARG A C 1
ATOM 818 O O . ARG A 1 108 ? 0.550 -4.308 -25.961 1.00 43.75 108 ARG A O 1
ATOM 825 N N . ARG A 1 109 ? 0.177 -2.614 -24.549 1.00 46.84 109 ARG A N 1
ATOM 826 C CA . ARG A 1 109 ? -1.274 -2.592 -24.745 1.00 46.84 109 ARG A CA 1
ATOM 827 C C . ARG A 1 109 ? -1.780 -1.159 -24.704 1.00 46.84 109 ARG A C 1
ATOM 829 O O . ARG A 1 109 ? -1.844 -0.579 -23.635 1.00 46.84 109 ARG A O 1
ATOM 836 N N . LEU A 1 110 ? -2.189 -0.677 -25.882 1.00 46.56 110 LEU A N 1
ATOM 837 C CA . LEU A 1 110 ? -3.189 0.369 -26.161 1.00 46.56 110 LEU A CA 1
ATOM 838 C C . LEU A 1 110 ? -2.676 1.519 -27.048 1.00 46.56 110 LEU A C 1
ATOM 840 O O . LEU A 1 110 ? -2.766 2.687 -26.695 1.00 46.56 110 LEU A O 1
ATOM 844 N N . HIS A 1 111 ? -2.356 1.195 -28.305 1.00 48.69 111 HIS A N 1
ATOM 845 C CA . HIS A 1 111 ? -2.505 2.137 -29.431 1.00 48.69 111 HIS A CA 1
ATOM 846 C C . HIS A 1 111 ? -3.956 2.651 -29.619 1.00 48.69 111 HIS A C 1
ATOM 848 O O . HIS A 1 111 ? -4.206 3.489 -30.477 1.00 48.69 111 HIS A O 1
ATOM 854 N N . TRP A 1 112 ? -4.919 2.146 -28.837 1.00 51.81 112 TRP A N 1
ATOM 855 C CA . TRP A 1 112 ? -6.344 2.474 -28.936 1.00 51.81 112 TRP A CA 1
ATOM 856 C C . TRP A 1 112 ? -6.814 3.572 -27.965 1.00 51.81 112 TRP A C 1
ATOM 858 O O . TRP A 1 112 ? -7.876 4.138 -28.200 1.00 51.81 112 TRP A O 1
ATOM 868 N N . LEU A 1 113 ? -6.053 3.906 -26.907 1.00 49.81 113 LEU A N 1
ATOM 869 C CA . LEU A 1 113 ? -6.422 4.967 -25.943 1.00 49.81 113 LEU A CA 1
ATOM 870 C C . LEU A 1 113 ? -5.692 6.306 -26.168 1.00 49.81 113 LEU A C 1
ATOM 872 O O . LEU A 1 113 ? -6.034 7.304 -25.535 1.00 49.81 113 LEU A O 1
ATOM 876 N N . SER A 1 114 ? -4.709 6.352 -27.071 1.00 51.28 114 SER A N 1
ATOM 877 C CA . SER A 1 114 ? -3.881 7.540 -27.336 1.00 51.28 114 SER A CA 1
ATOM 878 C C . SER A 1 114 ? -4.572 8.614 -28.184 1.00 51.28 114 SER A C 1
ATOM 880 O O . SER A 1 114 ? -4.000 9.674 -28.409 1.00 51.28 114 SER A O 1
ATOM 882 N N . SER A 1 115 ? -5.784 8.354 -28.680 1.00 55.78 115 SER A N 1
ATOM 883 C CA . SER A 1 115 ? -6.545 9.290 -29.518 1.00 55.78 115 SER A CA 1
ATOM 884 C C . SER A 1 115 ? -7.500 10.197 -28.733 1.00 55.78 115 SER A C 1
ATOM 886 O O . SER A 1 115 ? -7.989 11.171 -29.298 1.00 55.78 115 SER A O 1
ATOM 888 N N . LEU A 1 116 ? -7.761 9.912 -27.449 1.00 56.69 116 LEU A N 1
ATOM 889 C CA . LEU A 1 116 ? -8.734 10.656 -26.631 1.00 56.69 116 LEU A CA 1
ATOM 890 C C . LEU A 1 116 ? -8.127 11.376 -25.416 1.00 56.69 116 LEU A C 1
ATOM 892 O O . LEU A 1 116 ? -8.740 12.323 -24.927 1.00 56.69 116 LEU A O 1
ATOM 896 N N . PHE A 1 117 ? -6.941 10.980 -24.939 1.00 54.88 117 PHE A N 1
ATOM 897 C CA . PHE A 1 117 ? -6.331 11.562 -23.737 1.00 54.88 117 PHE A CA 1
ATOM 898 C C . PHE A 1 117 ? -4.999 12.274 -24.032 1.00 54.88 117 PHE A C 1
ATOM 900 O O . PHE A 1 117 ? -4.098 11.660 -24.606 1.00 54.88 117 PHE A O 1
ATOM 907 N N . PRO A 1 118 ? -4.842 13.549 -23.617 1.00 67.94 118 PRO A N 1
ATOM 908 C CA . PRO A 1 118 ? -3.575 14.270 -23.681 1.00 67.94 118 PRO A CA 1
ATOM 909 C C . PRO A 1 118 ? -2.437 13.510 -22.982 1.00 67.94 118 PRO A C 1
ATOM 911 O O . PRO A 1 118 ? -2.641 13.016 -21.871 1.00 67.94 118 PRO A O 1
ATOM 914 N N . PRO A 1 119 ? -1.220 13.480 -23.550 1.00 62.19 119 PRO A N 1
ATOM 915 C CA . PRO A 1 119 ? -0.082 12.762 -22.967 1.00 62.19 119 PRO A CA 1
ATOM 916 C C . PRO A 1 119 ? 0.242 13.194 -21.523 1.00 62.19 119 PRO A C 1
ATOM 918 O O . PRO A 1 119 ? 0.577 12.355 -20.690 1.00 62.19 119 PRO A O 1
ATOM 921 N N . GLY A 1 120 ? 0.020 14.468 -21.175 1.00 62.91 120 GLY A N 1
ATOM 922 C CA . GLY A 1 120 ? 0.246 14.982 -19.816 1.00 62.91 120 GLY A CA 1
ATOM 923 C C . GLY A 1 120 ? -0.671 14.396 -18.728 1.00 62.91 120 GLY A C 1
ATOM 924 O O . GLY A 1 120 ? -0.312 14.423 -17.553 1.00 62.91 120 GLY A O 1
ATOM 925 N N . LEU A 1 121 ? -1.833 13.826 -19.079 1.00 68.50 121 LEU A N 1
ATOM 926 C CA . LEU A 1 121 ? -2.719 13.177 -18.099 1.00 68.50 121 LEU A CA 1
ATOM 927 C C . LEU A 1 121 ? -2.151 11.845 -17.587 1.00 68.50 121 LEU A C 1
ATOM 929 O O . LEU A 1 121 ? -2.373 11.499 -16.424 1.00 68.50 121 LEU A O 1
ATOM 933 N N . PHE A 1 122 ? -1.378 11.128 -18.406 1.00 70.12 122 PHE A N 1
ATOM 934 C CA . PHE A 1 122 ? -0.739 9.873 -18.002 1.00 70.12 122 PHE A CA 1
ATOM 935 C C . PHE A 1 122 ? 0.436 10.121 -17.047 1.00 70.12 122 PHE A C 1
ATOM 937 O O . PHE A 1 122 ? 0.526 9.473 -16.004 1.00 70.12 122 PHE A O 1
ATOM 944 N N . GLU A 1 123 ? 1.277 11.115 -17.342 1.00 71.31 123 GLU A N 1
ATOM 945 C CA . GLU A 1 123 ? 2.385 11.533 -16.469 1.00 71.31 123 GLU A CA 1
ATOM 946 C C . GLU A 1 123 ? 1.884 12.065 -15.120 1.00 71.31 123 GLU A C 1
ATOM 948 O O . GLU A 1 123 ? 2.394 11.685 -14.062 1.00 71.31 123 GLU A O 1
ATOM 953 N N . ALA A 1 124 ? 0.829 12.887 -15.136 1.00 75.75 124 ALA A N 1
ATOM 954 C CA . ALA A 1 124 ? 0.214 13.398 -13.916 1.00 75.75 124 ALA A CA 1
ATOM 955 C C . ALA A 1 124 ? -0.370 12.269 -13.054 1.00 75.75 124 ALA A C 1
ATOM 957 O O . ALA A 1 124 ? -0.145 12.241 -11.845 1.00 75.75 124 ALA A O 1
ATOM 958 N N . SER A 1 125 ? -1.073 11.307 -13.662 1.00 77.62 125 SER A N 1
ATOM 959 C CA . SER A 1 125 ? -1.648 10.158 -12.943 1.00 77.62 125 SER A CA 1
ATOM 960 C C . SER A 1 125 ? -0.565 9.300 -12.295 1.00 77.62 125 SER A C 1
ATOM 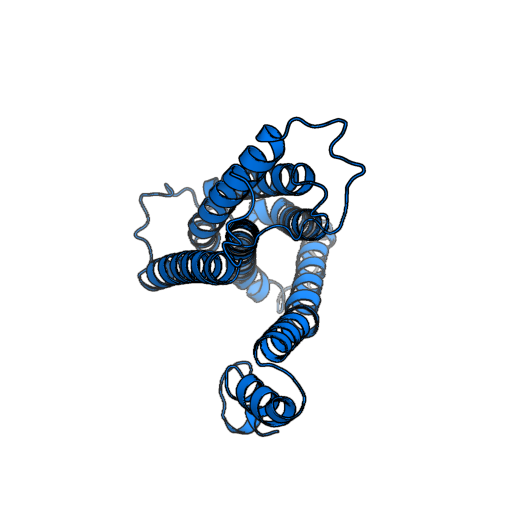962 O O . SER A 1 125 ? -0.709 8.855 -11.157 1.00 77.62 125 SER A O 1
ATOM 964 N N . HIS A 1 126 ? 0.556 9.128 -12.987 1.00 78.94 126 HIS A N 1
ATOM 965 C CA . HIS A 1 126 ? 1.710 8.403 -12.486 1.00 78.94 126 HIS A CA 1
ATOM 966 C C . HIS A 1 126 ? 2.366 9.100 -11.278 1.00 78.94 126 HIS A C 1
ATOM 968 O O . HIS A 1 126 ? 2.624 8.472 -10.248 1.00 78.94 126 HIS A O 1
ATOM 974 N N . PHE A 1 127 ? 2.569 10.417 -11.364 1.00 82.69 127 PHE A N 1
ATOM 975 C CA . PHE A 1 127 ? 3.082 11.224 -10.257 1.00 82.69 127 PHE A CA 1
ATOM 976 C C . PHE A 1 127 ? 2.138 11.210 -9.044 1.00 82.69 127 PHE A C 1
ATOM 978 O O . PHE A 1 127 ? 2.575 11.003 -7.909 1.00 82.69 127 PHE A O 1
ATOM 985 N N . VAL A 1 128 ? 0.830 11.353 -9.284 1.00 86.62 128 VAL A N 1
ATOM 986 C CA . VAL A 1 128 ? -0.206 11.259 -8.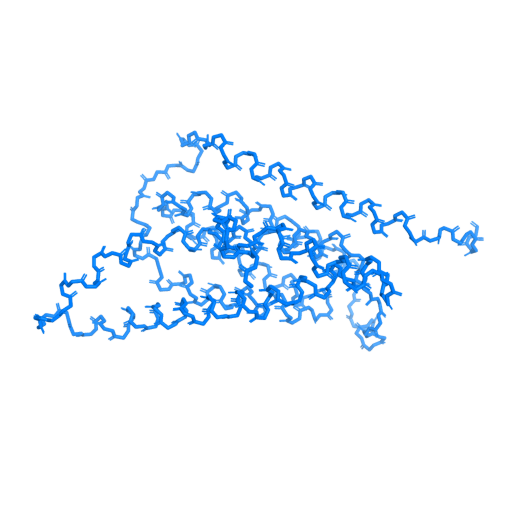245 1.00 86.62 128 VAL A CA 1
ATOM 987 C C . VAL A 1 128 ? -0.196 9.877 -7.592 1.00 86.62 128 VAL A C 1
ATOM 989 O O . VAL A 1 128 ? -0.244 9.796 -6.366 1.00 86.62 128 VAL A O 1
ATOM 992 N N . GLY A 1 129 ? -0.060 8.801 -8.371 1.00 86.88 129 GLY A N 1
ATOM 993 C CA . GLY A 1 129 ? 0.069 7.436 -7.858 1.00 86.88 129 GLY A CA 1
ATOM 994 C C . GLY A 1 129 ? 1.242 7.282 -6.886 1.00 86.88 129 GLY A C 1
ATOM 995 O O . GLY A 1 129 ? 1.071 6.719 -5.806 1.00 86.88 129 GLY A O 1
ATOM 996 N N . SER A 1 130 ? 2.400 7.871 -7.201 1.00 85.81 130 SER A N 1
ATOM 997 C CA . SER A 1 130 ? 3.570 7.872 -6.310 1.00 85.81 130 SER A CA 1
ATOM 998 C C . SER A 1 130 ? 3.320 8.650 -5.010 1.00 85.81 130 SER A C 1
ATOM 1000 O O . SER A 1 130 ? 3.582 8.134 -3.920 1.00 85.81 130 SER A O 1
ATOM 1002 N N . ILE A 1 131 ? 2.726 9.850 -5.090 1.00 90.00 131 ILE A N 1
ATOM 1003 C CA . ILE A 1 131 ? 2.346 10.641 -3.902 1.00 90.00 131 ILE A CA 1
ATOM 1004 C C . ILE A 1 131 ? 1.385 9.854 -3.010 1.00 90.00 131 ILE A C 1
ATOM 1006 O O . ILE A 1 131 ? 1.574 9.785 -1.792 1.00 90.00 131 ILE A O 1
ATOM 1010 N N . VAL A 1 132 ? 0.360 9.247 -3.610 1.00 93.00 132 VAL A N 1
ATOM 1011 C CA . VAL A 1 132 ? -0.601 8.401 -2.900 1.00 93.00 132 VAL A CA 1
ATOM 1012 C C . VAL A 1 132 ? 0.113 7.207 -2.268 1.00 93.00 132 VAL A C 1
ATOM 1014 O O . VAL A 1 132 ? -0.134 6.907 -1.100 1.00 93.00 132 VAL A O 1
ATOM 1017 N N . GLY A 1 133 ? 1.041 6.571 -2.984 1.00 89.94 133 GLY A N 1
ATOM 1018 C CA . GLY A 1 133 ? 1.857 5.474 -2.473 1.00 89.94 133 GLY A CA 1
ATOM 1019 C C . GLY A 1 133 ? 2.613 5.855 -1.200 1.00 89.94 133 GLY A C 1
ATOM 1020 O O . GLY A 1 133 ? 2.464 5.192 -0.171 1.00 89.94 133 GLY A O 1
ATOM 1021 N N . VAL A 1 134 ? 3.338 6.979 -1.221 1.00 89.62 134 VAL A N 1
ATOM 1022 C CA . VAL A 1 134 ? 4.025 7.521 -0.034 1.00 89.62 134 VAL A CA 1
ATOM 1023 C C . VAL A 1 134 ? 3.036 7.821 1.091 1.00 89.62 134 VAL A C 1
ATOM 1025 O O . VAL A 1 134 ? 3.282 7.456 2.244 1.00 89.62 134 VAL A O 1
ATOM 1028 N N . ALA A 1 135 ? 1.900 8.449 0.781 1.00 91.06 135 ALA A N 1
ATOM 1029 C CA . ALA A 1 135 ? 0.883 8.755 1.779 1.00 91.06 135 ALA A CA 1
ATOM 1030 C C . ALA A 1 135 ? 0.374 7.481 2.474 1.00 91.06 135 ALA A C 1
ATOM 1032 O O . ALA A 1 135 ? 0.281 7.452 3.702 1.00 91.06 135 ALA A O 1
ATOM 1033 N N . LEU A 1 136 ? 0.116 6.403 1.727 1.00 90.94 136 LEU A N 1
ATOM 1034 C CA . LEU A 1 136 ? -0.301 5.112 2.283 1.00 90.94 136 LEU A CA 1
ATOM 1035 C C . LEU A 1 136 ? 0.785 4.481 3.170 1.00 90.94 136 LEU A C 1
ATOM 1037 O O . LEU A 1 136 ? 0.451 3.973 4.244 1.00 90.94 136 LEU A O 1
ATOM 1041 N N . LEU A 1 137 ? 2.071 4.570 2.798 1.00 90.12 137 LEU A N 1
ATOM 1042 C CA . LEU A 1 137 ? 3.178 4.106 3.651 1.00 90.12 137 LEU A CA 1
ATOM 1043 C C . LEU A 1 137 ? 3.202 4.827 5.004 1.00 90.12 137 LEU A C 1
ATOM 1045 O O . LEU A 1 137 ? 3.341 4.192 6.051 1.00 90.12 137 LEU A O 1
ATOM 1049 N N . LEU A 1 138 ? 3.037 6.152 4.993 1.00 88.81 138 LEU A N 1
ATOM 1050 C CA . LEU A 1 138 ? 3.017 6.965 6.210 1.00 88.81 138 LEU A CA 1
ATOM 1051 C C . LEU A 1 138 ? 1.774 6.670 7.062 1.00 88.81 138 LEU A C 1
ATOM 1053 O O . LEU A 1 138 ? 1.856 6.529 8.288 1.00 88.81 138 LEU A O 1
ATOM 1057 N N . LEU A 1 139 ? 0.616 6.531 6.415 1.00 89.69 139 LEU A N 1
ATOM 1058 C CA . LEU A 1 139 ? -0.655 6.253 7.078 1.00 89.69 139 LEU A CA 1
ATOM 1059 C C . LEU A 1 139 ? -0.716 4.842 7.660 1.00 89.69 139 LEU A C 1
ATOM 1061 O O . LEU A 1 139 ? -1.367 4.657 8.689 1.00 89.69 139 LEU A O 1
ATOM 1065 N N . ALA A 1 140 ? 0.004 3.868 7.096 1.00 88.94 140 ALA A N 1
ATOM 1066 C CA . ALA A 1 140 ? 0.070 2.505 7.617 1.00 88.94 140 ALA A CA 1
ATOM 1067 C C . ALA A 1 140 ? 0.429 2.472 9.111 1.00 88.94 140 ALA A C 1
ATOM 1069 O O . ALA A 1 140 ? -0.221 1.769 9.892 1.00 88.94 140 ALA A O 1
ATOM 1070 N N . GLN A 1 141 ? 1.388 3.289 9.558 1.00 84.69 141 GLN A N 1
ATOM 1071 C CA . GLN A 1 141 ? 1.732 3.367 10.978 1.00 84.69 141 GLN A CA 1
ATOM 1072 C C . GLN A 1 141 ? 0.580 3.947 11.816 1.00 84.69 141 GLN A C 1
ATOM 1074 O O . GLN A 1 141 ? 0.275 3.462 12.910 1.00 84.69 141 GLN A O 1
ATOM 1079 N N . ALA A 1 142 ? -0.060 5.005 11.324 1.00 84.62 142 ALA A N 1
ATOM 1080 C CA . ALA A 1 142 ? -1.160 5.660 12.021 1.00 84.62 142 ALA A CA 1
ATOM 1081 C C . ALA A 1 142 ? -2.389 4.736 12.154 1.00 84.62 142 ALA A C 1
ATOM 1083 O O . ALA A 1 142 ? -3.073 4.739 13.184 1.00 84.62 142 ALA A O 1
ATOM 1084 N N . ILE A 1 143 ? -2.597 3.869 11.159 1.00 84.25 143 ILE A N 1
ATOM 1085 C CA . ILE A 1 143 ? -3.594 2.796 11.157 1.00 84.25 143 ILE A CA 1
ATOM 1086 C C . ILE A 1 143 ? -3.263 1.745 12.222 1.00 84.25 143 ILE A C 1
ATOM 1088 O O . ILE A 1 143 ? -4.130 1.400 13.028 1.00 84.25 143 ILE A O 1
ATOM 1092 N N . ALA A 1 144 ? -2.002 1.304 12.319 1.00 83.62 144 ALA A N 1
ATOM 1093 C CA . ALA A 1 144 ? -1.572 0.367 13.364 1.00 83.62 144 ALA A CA 1
ATOM 1094 C C . ALA A 1 144 ? -1.821 0.915 14.782 1.00 83.62 144 ALA A C 1
ATOM 1096 O O . ALA A 1 144 ? -2.093 0.154 15.713 1.00 83.62 144 ALA A O 1
ATOM 1097 N N . ARG A 1 145 ? -1.768 2.244 14.945 1.00 79.88 145 ARG A N 1
ATOM 1098 C CA . ARG A 1 145 ? -2.044 2.954 16.206 1.00 79.88 145 ARG A CA 1
ATOM 1099 C C . ARG A 1 145 ? -3.521 3.300 16.430 1.00 79.88 145 ARG A C 1
ATOM 1101 O O . ARG A 1 145 ? -3.836 3.907 17.455 1.00 79.88 145 ARG A O 1
ATOM 1108 N N . ARG A 1 146 ? -4.419 2.889 15.525 1.00 82.50 146 ARG A N 1
ATOM 1109 C CA . ARG A 1 146 ? -5.879 3.091 15.602 1.00 82.50 146 ARG A CA 1
ATOM 1110 C C . ARG A 1 146 ? -6.303 4.569 15.618 1.00 82.50 146 ARG A C 1
ATOM 1112 O O . ARG A 1 146 ? -7.285 4.925 16.272 1.00 82.50 146 ARG A O 1
ATOM 1119 N N . ILE A 1 147 ? -5.564 5.437 14.920 1.00 83.06 147 ILE A N 1
ATOM 1120 C CA . ILE A 1 147 ? -5.851 6.878 14.869 1.00 83.06 147 ILE A CA 1
ATOM 1121 C C . ILE A 1 147 ? -7.056 7.149 13.959 1.00 83.06 147 ILE A C 1
ATOM 1123 O O . ILE A 1 147 ? -7.073 6.745 12.800 1.00 83.06 147 ILE A O 1
ATOM 1127 N N . ARG A 1 148 ? -8.048 7.893 14.460 1.00 83.12 148 ARG A N 1
ATOM 1128 C CA . ARG A 1 148 ? -9.290 8.194 13.724 1.00 83.12 148 ARG A CA 1
ATOM 1129 C C . ARG A 1 148 ? -9.062 8.937 12.408 1.00 83.12 148 ARG A C 1
ATOM 1131 O O . ARG A 1 148 ? -9.684 8.609 11.405 1.00 83.12 148 ARG A O 1
ATOM 1138 N N . LEU A 1 149 ? -8.180 9.937 12.413 1.00 84.94 149 LEU A N 1
ATOM 1139 C CA . LEU A 1 149 ? -7.876 10.731 11.219 1.00 84.94 149 LEU A CA 1
ATOM 1140 C C . LEU A 1 149 ? -7.178 9.891 10.141 1.00 84.94 149 LEU A C 1
ATOM 1142 O O . LEU A 1 149 ? -7.436 10.082 8.958 1.00 84.94 149 LEU A O 1
ATOM 1146 N N . ALA A 1 150 ? -6.373 8.906 10.553 1.00 86.75 150 ALA A N 1
ATOM 1147 C CA . ALA A 1 150 ? -5.702 7.997 9.633 1.00 86.75 150 ALA A CA 1
ATOM 1148 C C . ALA A 1 150 ? -6.697 7.202 8.788 1.00 86.75 150 ALA A C 1
ATOM 1150 O O . ALA A 1 150 ? -6.412 6.924 7.631 1.00 86.75 150 ALA A O 1
ATOM 1151 N N . TRP A 1 151 ? -7.876 6.887 9.335 1.00 88.19 151 TRP A N 1
ATOM 1152 C CA . TRP A 1 151 ? -8.903 6.182 8.579 1.00 88.19 151 TRP A CA 1
ATOM 1153 C C . TRP A 1 151 ? -9.429 7.012 7.401 1.00 88.19 151 TRP A C 1
ATOM 1155 O O . TRP A 1 151 ? -9.494 6.510 6.284 1.00 88.19 151 TRP A O 1
ATOM 1165 N N . TYR A 1 152 ? -9.753 8.290 7.632 1.00 89.31 152 TYR A N 1
ATOM 1166 C CA . TYR A 1 152 ? -10.252 9.176 6.573 1.00 89.31 152 TYR A CA 1
ATOM 1167 C C . TYR A 1 152 ? -9.185 9.452 5.519 1.00 89.31 152 TYR A C 1
ATOM 1169 O O . TYR A 1 152 ? -9.472 9.383 4.328 1.00 89.31 152 TYR A O 1
ATOM 1177 N N . LEU A 1 153 ? -7.954 9.728 5.958 1.00 90.81 153 LEU A N 1
ATOM 1178 C CA . LEU A 1 153 ? -6.846 9.983 5.043 1.00 90.81 153 LEU A CA 1
ATOM 1179 C C . LEU A 1 153 ? -6.504 8.742 4.217 1.00 90.81 153 LEU A C 1
ATOM 1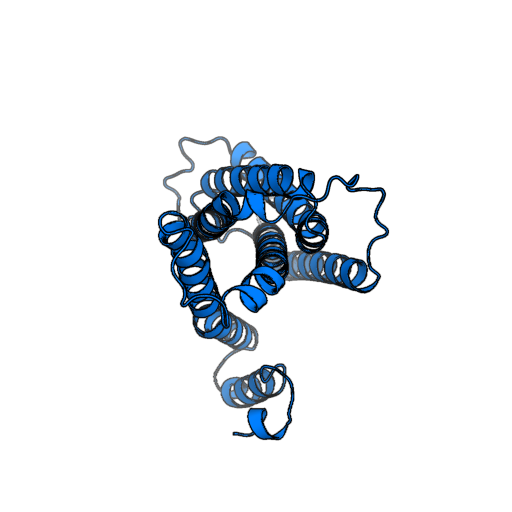181 O O . LEU A 1 153 ? -6.260 8.871 3.026 1.00 90.81 153 LEU A O 1
ATOM 1185 N N . ALA A 1 154 ? -6.537 7.547 4.813 1.00 90.88 154 ALA A N 1
ATOM 1186 C CA . ALA A 1 154 ? -6.273 6.311 4.085 1.00 90.88 154 ALA A CA 1
ATOM 1187 C C . ALA A 1 154 ? -7.400 5.980 3.107 1.00 90.88 154 ALA A C 1
ATOM 1189 O O . ALA A 1 154 ? -7.115 5.631 1.971 1.00 90.88 154 ALA A O 1
ATOM 1190 N N . ALA A 1 155 ? -8.667 6.153 3.492 1.00 90.88 155 ALA A N 1
ATOM 1191 C CA . ALA A 1 155 ? -9.788 5.971 2.572 1.00 90.88 155 ALA A CA 1
ATOM 1192 C C . ALA A 1 155 ? -9.720 6.953 1.387 1.00 90.88 155 ALA A C 1
ATOM 1194 O O . ALA A 1 155 ? -9.913 6.545 0.244 1.00 90.88 155 ALA A O 1
ATOM 1195 N N . GLY A 1 156 ? -9.390 8.223 1.650 1.00 93.50 156 GLY A N 1
ATOM 1196 C CA . GLY A 1 156 ? -9.184 9.231 0.609 1.00 93.50 156 GLY A CA 1
ATOM 1197 C C . GLY A 1 156 ? -7.993 8.910 -0.296 1.00 93.50 156 GLY A C 1
ATOM 1198 O O . GLY A 1 156 ? -8.119 8.981 -1.513 1.00 93.50 156 GLY A O 1
ATOM 1199 N N . ALA A 1 157 ? -6.865 8.491 0.282 1.00 93.12 157 ALA A N 1
ATOM 1200 C CA . ALA A 1 157 ? -5.683 8.079 -0.468 1.00 93.12 157 ALA A CA 1
ATOM 1201 C C . ALA A 1 157 ? -5.960 6.838 -1.331 1.00 93.12 157 ALA A C 1
ATOM 1203 O O . ALA A 1 157 ? -5.613 6.834 -2.504 1.00 93.12 157 ALA A O 1
ATOM 1204 N N . LEU A 1 158 ? -6.647 5.819 -0.805 1.00 91.62 158 LEU A N 1
ATOM 1205 C CA . LEU A 1 158 ? -7.050 4.641 -1.581 1.00 91.62 158 LEU A CA 1
ATOM 1206 C C . LEU A 1 158 ? -7.978 5.025 -2.740 1.00 91.62 158 LEU A C 1
ATOM 1208 O O . LEU A 1 158 ? -7.759 4.570 -3.856 1.00 91.62 158 LEU A O 1
ATOM 1212 N N . ALA A 1 159 ? -8.967 5.896 -2.513 1.00 92.81 159 ALA A N 1
ATOM 1213 C CA . ALA A 1 159 ? -9.848 6.384 -3.574 1.00 92.81 159 ALA A CA 1
ATOM 1214 C C . ALA A 1 159 ? -9.086 7.177 -4.653 1.00 92.81 159 ALA A C 1
ATOM 1216 O O . ALA A 1 159 ? -9.305 6.960 -5.844 1.00 92.81 159 ALA A O 1
ATOM 1217 N N . ALA A 1 160 ? -8.158 8.048 -4.245 1.00 91.69 160 ALA A N 1
ATOM 1218 C CA . ALA A 1 160 ? -7.290 8.781 -5.162 1.00 91.69 160 ALA A CA 1
ATOM 1219 C C . ALA A 1 160 ? -6.370 7.839 -5.955 1.00 91.69 160 ALA A C 1
ATOM 1221 O O . ALA A 1 160 ? -6.197 8.030 -7.154 1.00 91.69 160 ALA A O 1
ATOM 1222 N N . GLY A 1 161 ? -5.835 6.797 -5.313 1.00 88.88 161 GLY A N 1
ATOM 1223 C CA . GLY A 1 161 ? -5.033 5.760 -5.962 1.00 88.88 161 GLY A CA 1
ATOM 1224 C C . GLY A 1 161 ? -5.828 4.970 -6.999 1.00 88.88 161 GLY A C 1
ATOM 1225 O O . GLY A 1 161 ? -5.346 4.786 -8.107 1.00 88.88 161 GLY A O 1
ATOM 1226 N N . ILE A 1 162 ? -7.073 4.584 -6.692 1.00 88.00 162 ILE A N 1
ATOM 1227 C CA . ILE A 1 162 ? -7.973 3.929 -7.658 1.00 88.00 162 ILE A CA 1
ATOM 1228 C C . ILE A 1 162 ? -8.191 4.834 -8.873 1.00 88.00 162 ILE A C 1
ATOM 1230 O O . ILE A 1 162 ? -8.051 4.380 -10.005 1.00 88.00 162 ILE A O 1
ATOM 1234 N N . ALA A 1 163 ? -8.503 6.114 -8.650 1.00 88.38 163 ALA A N 1
ATOM 1235 C CA . ALA A 1 163 ? -8.692 7.068 -9.739 1.00 88.38 163 ALA A CA 1
ATOM 1236 C C . ALA A 1 163 ? -7.415 7.225 -10.583 1.00 88.38 163 ALA A C 1
ATOM 1238 O O . ALA A 1 163 ? -7.489 7.165 -11.807 1.00 88.38 163 ALA A O 1
ATOM 1239 N N . ALA A 1 164 ? -6.249 7.356 -9.944 1.00 85.69 164 ALA A N 1
ATOM 1240 C CA . ALA A 1 164 ? -4.963 7.468 -10.627 1.00 85.69 164 ALA A CA 1
ATOM 1241 C C . ALA A 1 164 ? -4.631 6.216 -11.461 1.00 85.69 164 ALA A C 1
ATOM 1243 O O . ALA A 1 164 ? -4.275 6.354 -12.629 1.00 85.69 164 ALA A O 1
ATOM 1244 N N . SER A 1 165 ? -4.811 5.006 -10.917 1.00 83.00 165 SER A N 1
ATOM 1245 C CA . SER A 1 165 ? -4.567 3.749 -11.644 1.00 83.00 165 SER A CA 1
ATOM 1246 C C . SER A 1 165 ? -5.543 3.543 -12.812 1.00 83.00 165 SER A C 1
ATOM 1248 O O . SER A 1 165 ? -5.149 3.056 -13.870 1.00 83.00 165 SER A O 1
ATOM 1250 N N . LEU A 1 166 ? -6.806 3.968 -12.679 1.00 81.69 166 LEU A N 1
ATOM 1251 C CA . LEU A 1 166 ? -7.768 3.924 -13.789 1.00 81.69 166 LEU A CA 1
ATOM 1252 C C . LEU A 1 166 ? -7.397 4.900 -14.917 1.00 81.69 166 LEU A C 1
ATOM 1254 O O . LEU A 1 166 ? -7.548 4.565 -16.091 1.00 81.69 166 LEU A O 1
ATOM 1258 N N . LEU A 1 167 ? -6.884 6.086 -14.571 1.00 76.19 167 LEU A N 1
ATOM 1259 C CA . LEU A 1 167 ? -6.451 7.100 -15.539 1.00 76.19 167 LEU A CA 1
ATOM 1260 C C . LEU A 1 167 ? -5.133 6.736 -16.245 1.00 76.19 167 LEU A C 1
ATOM 1262 O O . LEU A 1 167 ? -4.907 7.174 -17.371 1.00 76.19 167 LEU A O 1
ATOM 1266 N N . LYS A 1 168 ? -4.290 5.889 -15.642 1.00 67.00 168 LYS A N 1
ATOM 1267 C CA . LYS A 1 168 ? -2.968 5.464 -16.148 1.00 67.00 168 LYS A CA 1
ATOM 1268 C C . LYS A 1 168 ? -3.014 4.473 -17.339 1.00 67.00 168 LYS A C 1
ATOM 1270 O O . LYS A 1 168 ? -2.057 3.756 -17.577 1.00 67.00 168 LYS A O 1
ATOM 1275 N N . ALA A 1 169 ? -4.083 4.467 -18.140 1.00 57.09 169 ALA A N 1
ATOM 1276 C CA . ALA A 1 169 ? -4.321 3.537 -19.263 1.00 57.09 169 ALA A CA 1
ATOM 1277 C C . ALA A 1 169 ? -4.762 2.109 -18.872 1.00 57.09 169 ALA A C 1
ATOM 1279 O O . ALA A 1 169 ? -4.511 1.151 -19.602 1.00 57.09 169 ALA A O 1
ATOM 1280 N N . GLY A 1 170 ? -5.510 1.971 -17.774 1.00 54.91 170 GLY A N 1
ATOM 1281 C CA . GLY A 1 170 ? -6.157 0.705 -17.427 1.00 54.91 170 GLY A CA 1
ATOM 1282 C C . GLY A 1 170 ? -5.262 -0.251 -16.645 1.00 54.91 170 GLY A C 1
ATOM 1283 O O . GLY A 1 170 ? -5.252 -1.448 -16.928 1.00 54.91 170 GLY A O 1
ATOM 1284 N N . ASP A 1 171 ? -4.572 0.243 -15.617 1.00 67.75 171 ASP A N 1
ATOM 1285 C CA . ASP A 1 171 ? -3.990 -0.611 -14.575 1.00 67.75 171 ASP A CA 1
ATOM 1286 C C . ASP A 1 171 ? -5.120 -1.152 -13.670 1.00 67.75 171 ASP A C 1
ATOM 1288 O O . ASP A 1 171 ? -5.247 -0.828 -12.484 1.00 67.75 171 ASP A O 1
ATOM 1292 N N . TRP A 1 172 ? -6.008 -1.968 -14.258 1.00 71.31 172 TRP A N 1
ATOM 1293 C CA . TRP A 1 172 ? -7.189 -2.535 -13.594 1.00 71.31 172 TRP A CA 1
ATOM 1294 C C . TRP A 1 172 ? -6.800 -3.408 -12.403 1.00 71.31 172 TRP A C 1
ATOM 1296 O O . TRP A 1 172 ? -7.567 -3.509 -11.451 1.00 71.31 172 TRP A O 1
ATOM 1306 N N . GLU A 1 173 ? -5.619 -4.027 -12.445 1.00 70.44 173 GLU A N 1
ATOM 1307 C CA . GLU A 1 173 ? -5.090 -4.863 -11.366 1.00 70.44 173 GLU A CA 1
ATOM 1308 C C . GLU A 1 173 ? -4.843 -4.036 -10.098 1.00 70.44 173 GLU A C 1
ATOM 1310 O O . GLU A 1 173 ? -5.291 -4.403 -9.010 1.00 70.44 173 GLU A O 1
ATOM 1315 N N . GLU A 1 174 ? -4.208 -2.872 -10.236 1.00 79.12 174 GLU A N 1
ATOM 1316 C CA . GLU A 1 174 ? -3.927 -1.960 -9.125 1.00 79.12 174 GLU A CA 1
ATOM 1317 C C . GLU A 1 174 ? -5.213 -1.346 -8.587 1.00 79.12 174 GLU A C 1
ATOM 1319 O O . GLU A 1 174 ? -5.458 -1.357 -7.379 1.00 79.12 174 GLU A O 1
ATOM 1324 N N . ALA A 1 175 ? -6.073 -0.873 -9.493 1.00 83.19 175 ALA A N 1
ATOM 1325 C CA . ALA A 1 175 ? -7.367 -0.315 -9.139 1.00 83.19 175 ALA A CA 1
ATOM 1326 C C . ALA A 1 175 ? -8.240 -1.351 -8.412 1.00 83.19 175 ALA A C 1
ATOM 1328 O O . ALA A 1 175 ? -8.867 -1.019 -7.407 1.00 83.19 175 ALA A O 1
ATOM 1329 N N . ALA A 1 176 ? -8.246 -2.612 -8.859 1.00 79.56 176 ALA A N 1
ATOM 1330 C CA . ALA A 1 176 ? -8.982 -3.694 -8.213 1.00 79.56 176 ALA A CA 1
ATOM 1331 C C . ALA A 1 176 ? -8.426 -4.018 -6.821 1.00 79.56 176 ALA A C 1
ATOM 1333 O O . ALA A 1 176 ? -9.203 -4.158 -5.877 1.00 79.56 176 ALA A O 1
ATOM 1334 N N . LEU A 1 177 ? -7.100 -4.089 -6.662 1.00 82.31 177 LEU A N 1
ATOM 1335 C CA . LEU A 1 177 ? -6.463 -4.321 -5.361 1.00 82.31 177 LEU A CA 1
ATOM 1336 C C . LEU A 1 177 ? -6.750 -3.183 -4.373 1.00 82.31 177 LEU A C 1
ATOM 1338 O O . LEU A 1 177 ? -7.108 -3.438 -3.220 1.00 82.31 177 LEU A O 1
ATOM 1342 N N . LEU A 1 178 ? -6.644 -1.929 -4.818 1.00 85.56 178 LEU A N 1
ATOM 1343 C CA . LEU A 1 178 ? -6.953 -0.758 -3.998 1.00 85.56 178 LEU A CA 1
ATOM 1344 C C . LEU A 1 178 ? -8.446 -0.678 -3.660 1.00 85.56 178 LEU A C 1
ATOM 1346 O O . LEU A 1 178 ? -8.793 -0.361 -2.522 1.00 85.56 178 LEU A O 1
ATOM 1350 N N . ALA A 1 179 ? -9.331 -1.014 -4.603 1.00 85.94 179 ALA A N 1
ATOM 1351 C CA . ALA A 1 179 ? -10.774 -1.080 -4.377 1.00 85.94 179 ALA A CA 1
ATOM 1352 C C . ALA A 1 179 ? -11.141 -2.176 -3.374 1.00 85.94 179 ALA A C 1
ATOM 1354 O O . ALA A 1 179 ? -11.939 -1.940 -2.466 1.00 85.94 179 ALA A O 1
ATOM 1355 N N . LEU A 1 180 ? -10.518 -3.351 -3.483 1.00 83.56 180 LEU A N 1
ATOM 1356 C CA . LEU A 1 180 ? -10.685 -4.440 -2.529 1.00 83.56 180 LEU A CA 1
ATOM 1357 C C . LEU A 1 180 ? -10.257 -4.006 -1.128 1.00 83.56 180 LEU A C 1
ATOM 1359 O O . LEU A 1 180 ? -10.994 -4.191 -0.159 1.00 83.56 180 LEU A O 1
ATOM 1363 N N . LEU A 1 181 ? -9.083 -3.379 -1.026 1.00 85.31 181 LEU A N 1
ATOM 1364 C CA . LEU A 1 181 ? -8.585 -2.868 0.240 1.00 85.31 181 LEU A CA 1
ATOM 1365 C C . LEU A 1 181 ? -9.531 -1.807 0.810 1.00 85.31 181 LEU A C 1
ATOM 1367 O O . LEU A 1 181 ? -9.866 -1.882 1.989 1.00 85.31 181 LEU A O 1
ATOM 1371 N N . LEU A 1 182 ? -10.028 -0.880 -0.014 1.00 87.50 182 LEU A N 1
ATOM 1372 C CA . LEU A 1 182 ? -10.998 0.139 0.389 1.00 87.50 182 LEU A CA 1
ATOM 1373 C C . LEU A 1 182 ? -12.305 -0.483 0.907 1.00 87.50 182 LEU A C 1
ATOM 1375 O O . LEU A 1 182 ? -12.790 -0.070 1.961 1.00 87.50 182 LEU A O 1
ATOM 1379 N N . LEU A 1 183 ? -12.839 -1.510 0.237 1.00 84.25 183 LEU A N 1
ATOM 1380 C CA . LEU A 1 183 ? -14.039 -2.239 0.672 1.00 84.25 183 LEU A CA 1
ATOM 1381 C C . LEU A 1 183 ? -13.866 -2.869 2.058 1.00 84.25 183 LEU A C 1
ATOM 1383 O O . LEU A 1 183 ? -14.782 -2.814 2.877 1.00 84.25 183 LEU A O 1
ATOM 1387 N N . VAL A 1 184 ? -12.686 -3.417 2.351 1.00 81.12 184 VAL A N 1
ATOM 1388 C CA . VAL A 1 184 ? -12.340 -3.947 3.681 1.00 81.12 184 VAL A CA 1
ATOM 1389 C C . VAL A 1 184 ? -12.153 -2.813 4.702 1.00 81.12 184 VAL A C 1
ATOM 1391 O O . VAL A 1 184 ? -12.495 -2.932 5.886 1.00 81.12 184 VAL A O 1
ATOM 1394 N N . PHE A 1 185 ? -11.618 -1.680 4.256 1.00 81.81 185 PHE A N 1
ATOM 1395 C CA . PHE A 1 185 ? -11.277 -0.550 5.108 1.00 81.81 185 PHE A CA 1
ATOM 1396 C C . PHE A 1 185 ? -12.509 0.229 5.594 1.00 81.81 185 PHE A C 1
ATOM 1398 O O . PHE A 1 185 ? -12.554 0.662 6.750 1.00 81.81 185 PHE A O 1
ATOM 1405 N N . VAL A 1 186 ? -13.541 0.372 4.755 1.00 82.38 186 VAL A N 1
ATOM 1406 C CA . VAL A 1 186 ? -14.772 1.122 5.065 1.00 82.38 186 VAL A CA 1
ATOM 1407 C C . VAL A 1 186 ? -15.500 0.632 6.337 1.00 82.38 186 VAL A C 1
ATOM 1409 O O . VAL A 1 186 ? -15.725 1.441 7.246 1.00 82.38 186 VAL A O 1
ATOM 1412 N N . PRO A 1 187 ? -15.843 -0.664 6.495 1.00 77.25 187 PRO A N 1
ATOM 1413 C CA . PRO A 1 187 ? -16.541 -1.166 7.686 1.00 77.25 187 PRO A CA 1
ATOM 1414 C C . PRO A 1 187 ? -15.674 -1.149 8.956 1.00 77.25 187 PRO A C 1
ATOM 1416 O O . PRO A 1 187 ? -16.204 -1.224 10.074 1.00 77.25 187 PRO A O 1
ATOM 1419 N N . SER A 1 188 ? -14.356 -0.997 8.794 1.00 76.25 188 SER A N 1
ATOM 1420 C CA . SER A 1 188 ? -13.359 -0.983 9.866 1.00 76.25 188 SER A CA 1
ATOM 1421 C C . SER A 1 188 ? -13.280 0.352 10.621 1.00 76.25 188 SER A C 1
ATOM 1423 O O . SER A 1 188 ? -12.546 0.444 11.602 1.00 76.25 188 SER A O 1
ATOM 1425 N N . ARG A 1 189 ? -14.069 1.379 10.251 1.00 76.56 189 ARG A N 1
ATOM 1426 C CA . ARG A 1 189 ? -14.083 2.720 10.888 1.00 76.56 189 ARG A CA 1
ATOM 1427 C C . ARG A 1 189 ? -14.173 2.684 12.418 1.00 76.56 189 ARG A C 1
ATOM 1429 O O . ARG A 1 189 ? -13.556 3.502 13.095 1.00 76.56 189 ARG A O 1
ATOM 1436 N N . ARG A 1 190 ? -14.935 1.733 12.968 1.00 67.88 190 ARG A N 1
ATOM 1437 C CA . ARG A 1 190 ? -15.151 1.580 14.420 1.00 67.88 190 ARG A CA 1
ATOM 1438 C C . ARG A 1 190 ? -13.912 1.075 15.171 1.00 67.88 190 ARG A C 1
ATOM 1440 O O . ARG A 1 190 ? -13.859 1.193 16.383 1.00 67.88 190 ARG A O 1
ATOM 1447 N N . LEU A 1 191 ? -12.898 0.558 14.473 1.00 70.69 191 LEU A N 1
ATOM 1448 C CA . LEU A 1 191 ? -11.624 0.157 15.082 1.00 70.69 191 LEU A CA 1
ATOM 1449 C C . LEU A 1 191 ? -10.707 1.360 15.379 1.00 70.69 191 LEU A C 1
ATOM 1451 O O . LEU A 1 191 ? -9.739 1.219 16.129 1.00 70.69 191 LEU A O 1
ATOM 1455 N N . PHE A 1 192 ? -11.006 2.538 14.813 1.00 72.94 192 PHE A N 1
ATOM 1456 C CA . PHE A 1 192 ? -10.181 3.751 14.866 1.00 72.94 192 PHE A CA 1
ATOM 1457 C C . PHE A 1 192 ? -10.795 4.818 15.778 1.00 72.94 192 PHE A C 1
ATOM 1459 O O . PHE A 1 192 ? -11.152 5.920 15.355 1.00 72.94 192 PHE A O 1
ATOM 1466 N N . GLU A 1 193 ? -10.958 4.498 17.059 1.00 67.56 193 GLU A N 1
ATOM 1467 C CA . GLU A 1 193 ? -11.614 5.417 17.995 1.00 67.56 193 GLU A CA 1
ATOM 1468 C C . GLU A 1 193 ? -10.663 6.453 18.602 1.00 67.56 193 GLU A C 1
ATOM 1470 O O . GLU A 1 193 ? -11.123 7.520 19.026 1.00 67.56 193 GLU A O 1
ATOM 1475 N N . ARG A 1 194 ? -9.346 6.201 18.587 1.00 70.94 194 ARG A N 1
ATOM 1476 C CA . ARG A 1 194 ? -8.355 7.051 19.256 1.00 70.94 194 ARG A CA 1
ATOM 1477 C C . ARG A 1 194 ? -8.210 8.391 18.530 1.00 70.94 194 ARG A C 1
ATOM 1479 O O . ARG A 1 194 ? -7.780 8.451 17.376 1.00 70.94 194 ARG A O 1
ATOM 1486 N N . ARG A 1 195 ? -8.555 9.481 19.223 1.00 63.78 195 ARG A N 1
ATOM 1487 C CA . ARG A 1 195 ? -8.265 10.855 18.792 1.00 63.78 195 ARG A CA 1
ATOM 1488 C C . ARG A 1 195 ? -6.848 11.200 19.253 1.00 63.78 195 ARG A C 1
ATOM 1490 O O . ARG A 1 195 ? -6.629 11.451 20.429 1.00 63.78 195 ARG A O 1
ATOM 1497 N N . ALA A 1 196 ? -5.891 11.133 18.340 1.00 65.81 196 ALA A N 1
ATOM 1498 C CA . ALA A 1 196 ? -4.527 11.610 18.536 1.00 65.81 196 ALA A CA 1
ATOM 1499 C C . ALA A 1 196 ? -4.107 12.349 17.263 1.00 65.81 196 ALA A C 1
ATOM 1501 O O . ALA A 1 196 ? -4.511 11.948 16.166 1.00 65.81 196 ALA A O 1
ATOM 1502 N N . ALA A 1 197 ? -3.334 13.424 17.405 1.00 61.88 197 ALA A N 1
ATOM 1503 C CA . ALA A 1 197 ? -2.751 14.115 16.265 1.00 61.88 197 ALA A CA 1
ATOM 1504 C C . ALA A 1 197 ? -1.724 13.197 15.580 1.00 61.88 197 ALA A C 1
ATOM 1506 O O . ALA A 1 197 ? -0.911 12.558 16.248 1.00 61.88 197 ALA A O 1
ATOM 1507 N N . LEU A 1 198 ? -1.775 13.116 14.245 1.00 60.28 198 LEU A N 1
ATOM 1508 C CA . LEU A 1 198 ? -0.911 12.242 13.432 1.00 60.28 198 LEU A CA 1
ATOM 1509 C C . LEU A 1 198 ? 0.585 12.478 13.688 1.00 60.28 198 LEU A C 1
ATOM 1511 O O . LEU A 1 198 ? 1.367 11.531 13.666 1.00 60.28 198 LEU A O 1
ATOM 1515 N N . PHE A 1 199 ? 0.953 13.730 13.960 1.00 57.44 199 PHE A N 1
ATOM 1516 C CA . PHE A 1 199 ? 2.337 14.183 14.100 1.00 57.44 199 PHE A CA 1
ATOM 1517 C C . PHE A 1 199 ? 2.849 14.212 15.542 1.00 57.44 199 PHE A C 1
ATOM 1519 O O . PHE A 1 199 ? 4.044 14.357 15.760 1.00 57.44 199 PHE A O 1
ATOM 1526 N N . ASP A 1 200 ? 1.969 14.022 16.523 1.00 61.00 200 ASP A N 1
ATOM 1527 C CA . ASP A 1 200 ? 2.332 14.075 17.946 1.00 61.00 200 ASP A CA 1
ATOM 1528 C C . ASP A 1 200 ? 2.805 12.701 18.466 1.00 61.00 200 ASP A C 1
ATOM 1530 O O . ASP A 1 200 ? 3.353 12.539 19.555 1.00 61.00 200 ASP A O 1
ATOM 1534 N N . THR A 1 201 ? 2.628 11.658 17.649 1.00 57.81 201 THR A N 1
ATOM 1535 C CA . THR A 1 201 ? 3.146 10.321 17.935 1.00 57.81 201 THR A CA 1
ATOM 1536 C C . THR A 1 201 ? 4.509 10.124 17.287 1.00 57.81 201 THR A C 1
ATOM 1538 O O . THR A 1 201 ? 4.610 10.050 16.064 1.00 57.81 201 THR A O 1
ATOM 1541 N N . ARG A 1 202 ? 5.557 9.961 18.103 1.00 65.00 202 ARG A N 1
ATOM 1542 C CA . ARG A 1 202 ? 6.905 9.613 17.625 1.00 65.00 202 ARG A CA 1
ATOM 1543 C C . ARG A 1 202 ? 6.846 8.361 16.742 1.00 65.00 202 ARG A C 1
ATOM 1545 O O . ARG A 1 202 ? 6.289 7.330 17.151 1.00 65.00 202 ARG A O 1
ATOM 1552 N N . PHE A 1 203 ? 7.405 8.450 15.536 1.00 65.75 203 PHE A N 1
ATOM 1553 C CA . PHE A 1 203 ? 7.551 7.298 14.652 1.00 65.75 203 PHE A CA 1
ATOM 1554 C C . PHE A 1 203 ? 8.366 6.216 15.358 1.00 65.75 203 PHE A C 1
ATOM 1556 O O . PHE A 1 203 ? 9.349 6.504 16.038 1.00 65.75 203 PHE A O 1
ATOM 1563 N N . SER A 1 204 ? 7.908 4.966 15.265 1.00 77.81 204 SER A N 1
ATOM 1564 C CA . SER A 1 204 ? 8.696 3.868 15.824 1.00 77.81 204 SER A CA 1
ATOM 1565 C C . SER A 1 204 ? 9.926 3.681 14.932 1.00 77.81 204 SER A C 1
ATOM 1567 O O . SER A 1 204 ? 9.754 3.689 13.710 1.00 77.81 204 SER A O 1
ATOM 1569 N N . PRO A 1 205 ? 11.129 3.466 15.492 1.00 77.06 205 PRO A N 1
ATOM 1570 C CA . PRO A 1 205 ? 12.338 3.251 14.698 1.00 77.06 205 PRO A CA 1
ATOM 1571 C C . PRO A 1 205 ? 12.163 2.183 13.608 1.00 77.06 205 PRO A C 1
ATOM 1573 O O . PRO A 1 205 ? 12.596 2.384 12.479 1.00 77.06 205 PRO A O 1
ATOM 1576 N N . GLY A 1 206 ? 11.431 1.099 13.899 1.00 76.69 206 GLY A N 1
ATOM 1577 C CA . GLY A 1 206 ? 11.165 0.037 12.922 1.00 76.69 206 GLY A CA 1
ATOM 1578 C C . GLY A 1 206 ? 10.337 0.486 11.711 1.00 76.69 206 GLY A C 1
ATOM 1579 O O . GLY A 1 206 ? 10.594 0.045 10.597 1.00 76.69 206 GLY A O 1
ATOM 1580 N N . TRP A 1 207 ? 9.381 1.401 11.896 1.00 78.00 207 TRP A N 1
ATOM 1581 C CA . TRP A 1 207 ? 8.581 1.944 10.791 1.00 78.00 207 TRP A CA 1
ATOM 1582 C C . TRP A 1 207 ? 9.377 2.920 9.928 1.00 78.00 207 TRP A C 1
ATOM 1584 O O . TRP A 1 207 ? 9.214 2.914 8.712 1.00 78.00 207 TRP A O 1
ATOM 1594 N N . ILE A 1 208 ? 10.261 3.717 10.537 1.00 79.81 208 ILE A N 1
ATOM 1595 C CA . ILE A 1 208 ? 11.174 4.600 9.799 1.00 79.81 208 ILE A CA 1
ATOM 1596 C C . ILE A 1 208 ? 12.068 3.757 8.889 1.00 79.81 208 ILE A C 1
ATOM 1598 O O . ILE A 1 208 ? 12.147 4.026 7.695 1.00 79.81 208 ILE A O 1
ATOM 1602 N N . VAL A 1 209 ? 12.671 2.695 9.434 1.00 81.81 209 VAL A N 1
ATOM 1603 C CA . VAL A 1 209 ? 13.488 1.754 8.655 1.00 81.81 209 VAL A CA 1
ATOM 1604 C C . VAL A 1 209 ? 12.672 1.126 7.525 1.00 81.81 209 VAL A C 1
ATOM 1606 O O . VAL A 1 209 ? 13.149 1.092 6.398 1.00 81.81 209 VAL A O 1
ATOM 1609 N N . ALA A 1 210 ? 11.434 0.690 7.783 1.00 76.12 210 ALA A N 1
ATOM 1610 C CA . ALA A 1 210 ? 10.572 0.110 6.752 1.00 76.12 210 ALA A CA 1
ATOM 1611 C C . ALA A 1 210 ? 10.232 1.104 5.625 1.00 76.12 210 ALA A C 1
ATOM 1613 O O . ALA A 1 210 ? 10.289 0.734 4.456 1.00 76.12 210 ALA A O 1
ATOM 1614 N N . ILE A 1 211 ? 9.913 2.360 5.956 1.00 80.69 211 ILE A N 1
ATOM 1615 C CA . ILE A 1 211 ? 9.619 3.412 4.970 1.00 80.69 211 ILE A CA 1
ATOM 1616 C C . ILE A 1 211 ? 10.866 3.731 4.138 1.00 80.69 211 ILE A C 1
ATOM 1618 O O . ILE A 1 211 ? 10.782 3.769 2.914 1.00 80.69 211 ILE A O 1
ATOM 1622 N N . ILE A 1 212 ? 12.022 3.915 4.785 1.00 84.25 212 ILE A N 1
ATOM 1623 C CA . ILE A 1 212 ? 13.293 4.183 4.097 1.00 84.25 212 ILE A CA 1
ATOM 1624 C C . ILE A 1 212 ? 13.669 3.005 3.197 1.00 84.25 212 ILE A C 1
ATOM 1626 O O . ILE A 1 212 ? 14.054 3.217 2.052 1.00 84.25 212 ILE A O 1
ATOM 1630 N N . ALA A 1 213 ? 13.517 1.770 3.679 1.00 81.00 213 ALA A N 1
ATOM 1631 C CA . ALA A 1 213 ? 13.792 0.572 2.896 1.00 81.00 213 ALA A CA 1
ATOM 1632 C C . ALA A 1 213 ? 12.853 0.453 1.688 1.00 81.00 213 ALA A C 1
ATOM 1634 O O . ALA A 1 213 ? 13.323 0.181 0.589 1.00 81.00 213 ALA A O 1
ATOM 1635 N N . ALA A 1 214 ? 11.551 0.701 1.859 1.00 75.38 214 ALA A N 1
ATOM 1636 C CA . ALA A 1 214 ? 10.578 0.679 0.768 1.00 75.38 214 ALA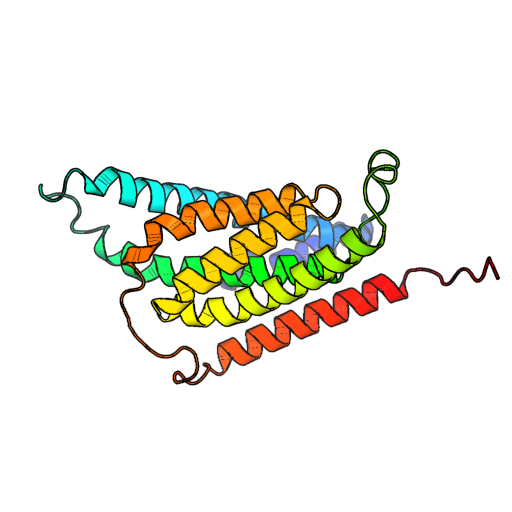 A CA 1
ATOM 1637 C C . ALA A 1 214 ? 10.869 1.755 -0.287 1.00 75.38 214 ALA A C 1
ATOM 1639 O O . ALA A 1 214 ? 10.886 1.466 -1.482 1.00 75.38 214 ALA A O 1
ATOM 1640 N N . PHE A 1 215 ? 11.143 2.984 0.153 1.00 79.38 215 PHE A N 1
ATOM 1641 C CA . PHE A 1 215 ? 11.475 4.087 -0.742 1.00 79.38 215 PHE A CA 1
ATOM 1642 C C . PHE A 1 215 ? 12.805 3.841 -1.466 1.00 79.38 215 PHE A C 1
ATOM 1644 O O . PHE A 1 215 ? 12.888 3.998 -2.681 1.00 79.38 215 PHE A O 1
ATOM 1651 N N . GLY A 1 216 ? 13.827 3.377 -0.742 1.00 80.50 216 GLY A N 1
ATOM 1652 C CA . GLY A 1 216 ? 15.128 3.013 -1.299 1.00 80.50 216 GLY A CA 1
ATOM 1653 C C . GLY A 1 216 ? 15.040 1.862 -2.299 1.00 80.50 216 GLY A C 1
ATOM 1654 O O . GLY A 1 216 ? 15.632 1.947 -3.371 1.00 80.50 216 GLY A O 1
ATOM 1655 N N . ALA A 1 217 ? 14.251 0.827 -2.001 1.00 75.81 217 ALA A N 1
ATOM 1656 C CA . ALA A 1 217 ? 13.990 -0.273 -2.925 1.00 75.81 217 ALA A CA 1
ATOM 1657 C C . ALA A 1 217 ? 13.269 0.215 -4.187 1.00 75.81 217 ALA A C 1
ATOM 1659 O O . ALA A 1 217 ? 13.671 -0.145 -5.288 1.00 75.81 217 ALA A O 1
ATOM 1660 N N . SER A 1 218 ? 12.258 1.078 -4.049 1.00 74.88 218 SER A N 1
ATOM 1661 C CA . SER A 1 218 ? 11.557 1.666 -5.195 1.00 74.88 218 SER A CA 1
ATOM 1662 C C . SER A 1 218 ? 12.482 2.517 -6.066 1.00 74.88 218 SER A C 1
ATOM 1664 O O . SER A 1 218 ? 12.433 2.414 -7.289 1.00 74.88 218 SER A O 1
ATOM 1666 N N . LEU A 1 219 ? 13.340 3.340 -5.456 1.00 80.62 219 LEU A N 1
ATOM 1667 C CA . LEU A 1 219 ? 14.306 4.164 -6.181 1.00 80.62 219 LEU A CA 1
ATOM 1668 C C . LEU A 1 219 ? 15.344 3.290 -6.893 1.00 80.62 219 LEU A C 1
ATOM 1670 O O . LEU A 1 219 ? 15.668 3.534 -8.052 1.00 80.62 219 LEU A O 1
ATOM 1674 N N . TRP A 1 220 ? 15.829 2.244 -6.219 1.00 79.12 220 TRP A N 1
ATOM 1675 C CA . TRP A 1 220 ? 16.760 1.280 -6.795 1.00 79.12 220 TRP A CA 1
ATOM 1676 C C . TRP A 1 220 ? 16.141 0.528 -7.978 1.00 79.12 220 TRP A C 1
ATOM 1678 O O . TRP A 1 220 ? 16.780 0.436 -9.022 1.00 79.12 220 TRP A O 1
ATOM 1688 N N . ILE A 1 221 ? 14.887 0.072 -7.856 1.00 72.50 221 ILE A N 1
ATOM 1689 C CA . ILE A 1 221 ? 14.130 -0.552 -8.952 1.00 72.50 221 ILE A CA 1
ATOM 1690 C C . ILE A 1 221 ? 13.981 0.423 -10.119 1.00 72.50 221 ILE A C 1
ATOM 1692 O O . ILE A 1 221 ? 14.234 0.030 -11.252 1.00 72.50 221 ILE A O 1
ATOM 1696 N N . GLY A 1 222 ? 13.632 1.686 -9.857 1.00 70.75 222 GLY A N 1
ATOM 1697 C CA . GLY A 1 222 ? 13.521 2.709 -10.896 1.00 70.75 222 GLY A CA 1
ATOM 1698 C C . GLY A 1 222 ? 14.842 2.910 -11.633 1.00 70.75 222 GLY A C 1
ATOM 1699 O O . GLY A 1 222 ? 14.909 2.760 -12.847 1.00 70.75 222 GLY A O 1
ATOM 1700 N N . VAL A 1 223 ? 15.935 3.149 -10.906 1.00 74.25 223 VAL A N 1
ATOM 1701 C CA . VAL A 1 223 ? 17.266 3.301 -11.516 1.00 74.25 223 VAL A CA 1
ATOM 1702 C C . VAL A 1 223 ? 17.664 2.049 -12.301 1.00 74.25 223 VAL A C 1
ATOM 1704 O O . VAL A 1 223 ? 18.181 2.165 -13.407 1.00 74.25 223 VAL A O 1
ATOM 1707 N N . PHE A 1 224 ? 17.415 0.856 -11.764 1.00 71.56 224 PHE A N 1
ATOM 1708 C CA . PHE A 1 224 ? 17.734 -0.404 -12.431 1.00 71.56 224 PHE A CA 1
ATOM 1709 C C . PHE A 1 224 ? 16.916 -0.613 -13.715 1.00 71.56 224 PHE A C 1
ATOM 1711 O O . PHE A 1 224 ? 17.480 -1.009 -14.739 1.00 71.56 224 PHE A O 1
ATOM 1718 N N . ALA A 1 225 ? 15.616 -0.310 -13.673 1.00 64.06 225 ALA A N 1
ATOM 1719 C CA . ALA A 1 225 ? 14.699 -0.427 -14.802 1.00 64.06 225 ALA A CA 1
ATOM 1720 C C . ALA A 1 225 ? 15.040 0.566 -15.921 1.00 64.06 225 ALA A C 1
ATOM 1722 O O . ALA A 1 225 ? 15.048 0.187 -17.089 1.00 64.06 225 ALA A O 1
ATOM 1723 N N . TYR A 1 226 ? 15.395 1.807 -15.574 1.00 61.41 226 TYR A N 1
ATOM 1724 C CA . TYR A 1 226 ? 15.804 2.823 -16.548 1.00 61.41 226 TYR A CA 1
ATOM 1725 C C . TYR A 1 226 ? 17.245 2.643 -17.053 1.00 61.41 226 TYR A C 1
ATOM 1727 O O . TYR A 1 226 ? 17.557 3.098 -18.147 1.00 61.41 226 TYR A O 1
ATOM 1735 N N . ARG A 1 227 ? 18.129 1.949 -16.317 1.00 56.66 227 ARG A N 1
ATOM 1736 C CA . ARG A 1 227 ? 19.510 1.672 -16.768 1.00 56.66 227 ARG A CA 1
ATOM 1737 C C . ARG A 1 227 ? 19.633 0.601 -17.855 1.00 56.66 227 ARG A C 1
ATOM 1739 O O . ARG A 1 227 ? 20.682 0.542 -18.484 1.00 56.66 227 ARG A O 1
ATOM 1746 N N . HIS A 1 228 ? 18.614 -0.237 -18.055 1.00 52.28 228 HIS A N 1
ATOM 1747 C CA . HIS A 1 228 ? 18.607 -1.286 -19.089 1.00 52.28 228 HIS A CA 1
ATOM 1748 C C . HIS A 1 228 ? 17.775 -0.917 -20.322 1.00 52.28 228 HIS A C 1
ATOM 1750 O O . HIS A 1 228 ? 17.628 -1.737 -21.227 1.00 52.28 228 HIS A O 1
ATOM 1756 N N . VAL A 1 229 ? 17.233 0.301 -20.379 1.00 49.78 229 VAL A N 1
ATOM 1757 C CA . VAL A 1 229 ? 16.800 0.864 -21.654 1.00 49.78 229 VAL A CA 1
ATOM 1758 C C . VAL A 1 229 ? 18.082 1.319 -22.328 1.00 49.78 229 VAL A C 1
ATOM 1760 O O . VAL A 1 229 ? 18.670 2.319 -21.915 1.00 49.78 229 VAL A O 1
ATOM 1763 N N . ASP A 1 230 ? 18.554 0.539 -23.302 1.00 41.34 230 ASP A N 1
ATOM 1764 C CA . ASP A 1 230 ? 19.571 1.004 -24.233 1.00 41.34 230 ASP A CA 1
ATOM 1765 C C . ASP A 1 230 ? 19.149 2.405 -24.676 1.00 41.34 230 ASP A C 1
ATOM 1767 O O . ASP A 1 230 ? 18.114 2.584 -25.322 1.00 41.34 230 ASP A O 1
ATOM 1771 N N . TYR A 1 231 ? 19.939 3.407 -24.292 1.00 43.19 231 TYR A N 1
ATOM 1772 C CA . TYR A 1 231 ? 20.002 4.679 -24.991 1.00 43.19 231 TYR A CA 1
ATOM 1773 C C . TYR A 1 231 ? 20.494 4.344 -26.405 1.00 43.19 231 TYR A C 1
ATOM 1775 O O . TYR A 1 231 ? 21.655 4.552 -26.759 1.00 43.19 231 TYR A O 1
ATOM 1783 N N . SER A 1 232 ? 19.624 3.751 -27.225 1.00 41.84 232 SER A N 1
ATOM 1784 C CA . SER A 1 232 ? 19.794 3.743 -28.659 1.00 41.84 232 SER A CA 1
ATOM 1785 C C . SER A 1 232 ? 19.636 5.197 -29.067 1.00 41.84 232 SER A C 1
ATOM 1787 O O . SER A 1 232 ? 18.524 5.697 -29.234 1.00 41.84 232 SER A O 1
ATOM 1789 N N . ASN A 1 233 ? 20.780 5.876 -29.130 1.00 49.91 233 ASN A N 1
ATOM 1790 C CA . ASN A 1 233 ? 20.994 7.137 -29.816 1.00 49.91 233 ASN A CA 1
ATOM 1791 C C . ASN A 1 233 ? 20.547 6.985 -31.273 1.00 49.91 233 ASN A C 1
ATOM 1793 O O . ASN A 1 233 ? 21.356 6.752 -32.169 1.00 49.91 233 ASN A O 1
ATOM 1797 N N . ALA A 1 234 ? 19.248 7.071 -31.507 1.00 47.97 234 ALA A N 1
ATOM 1798 C CA . ALA A 1 234 ? 18.683 7.215 -32.825 1.00 47.97 234 ALA A CA 1
ATOM 1799 C C . ALA A 1 234 ? 17.512 8.183 -32.707 1.00 47.97 234 ALA A C 1
ATOM 1801 O O . ALA A 1 234 ? 16.473 7.820 -32.158 1.00 47.97 234 ALA A O 1
ATOM 1802 N N . LEU A 1 235 ? 17.716 9.369 -33.296 1.00 41.53 235 LEU A N 1
ATOM 1803 C CA . LEU A 1 235 ? 16.796 10.506 -33.437 1.00 41.53 235 LEU A CA 1
ATOM 1804 C C . LEU A 1 235 ? 16.858 11.424 -32.203 1.00 41.53 235 LEU A C 1
ATOM 1806 O O . LEU A 1 235 ? 16.164 11.186 -31.223 1.00 41.53 235 LEU A O 1
ATOM 1810 N N . TRP A 1 236 ? 17.702 12.456 -32.142 1.00 49.28 236 TRP A N 1
ATOM 1811 C CA . TRP A 1 236 ? 18.240 13.376 -33.162 1.00 49.28 236 TRP A CA 1
ATOM 1812 C C . TRP A 1 236 ? 19.430 14.137 -32.564 1.00 49.28 236 TRP A C 1
ATOM 1814 O O . TRP A 1 236 ? 19.362 14.470 -31.358 1.00 49.28 236 TRP A O 1
#

Sequence (236 aa):
MVALLSHVPGGLGVFDSIVALLLAPWLRADQIVAALLLYRIVYYLIPLSLALLLLVGDETRHRGARLRQLGQSLGQHSVRLAPRILSLFTFMAGVLLLVSGATPAAHRRLHWLSSLFPPGLFEASHFVGSIVGVALLLLAQAIARRIRLAWYLAAGALAAGIAASLLKAGDWEEAALLALLLLVFVPSRRLFERRAALFDTRFSPGWIVAIIAAFGASLWIGVFAYRHVDYSNALW

InterPro domains:
  IPR051211 Phosphatidylglycerol lysyltransferase [PTHR34697] (4-230)